Protein AF-A0A1R3KYD2-F1 (afdb_monomer_lite)

Structure (mmCIF, N/CA/C/O backbone):
data_AF-A0A1R3KYD2-F1
#
_entry.id   AF-A0A1R3KYD2-F1
#
loop_
_atom_site.group_PDB
_atom_site.id
_atom_site.type_symbol
_atom_site.label_atom_id
_atom_site.label_alt_id
_atom_site.label_comp_id
_atom_site.label_asym_id
_atom_site.label_entity_id
_atom_site.label_seq_id
_atom_site.pdbx_PDB_ins_code
_atom_site.Cartn_x
_atom_site.Cartn_y
_atom_site.Cartn_z
_atom_site.occupancy
_atom_site.B_iso_or_equiv
_atom_site.auth_seq_id
_atom_site.auth_comp_id
_atom_site.auth_asym_id
_atom_site.auth_atom_id
_atom_site.pdbx_PDB_model_num
ATOM 1 N N . MET A 1 1 ? -36.027 2.421 10.219 1.00 41.22 1 MET A N 1
ATOM 2 C CA . MET A 1 1 ? -36.170 3.780 10.776 1.00 41.22 1 MET A CA 1
ATOM 3 C C . MET A 1 1 ? -34.797 4.153 11.282 1.00 41.22 1 MET A C 1
ATOM 5 O O . MET A 1 1 ? -34.351 3.508 12.215 1.00 41.22 1 MET A O 1
ATOM 9 N N . SER A 1 2 ? -34.098 5.056 10.602 1.00 46.66 2 SER A N 1
ATOM 10 C CA . SER A 1 2 ? -32.767 5.500 11.022 1.00 46.66 2 SER A CA 1
ATOM 11 C C . SER A 1 2 ? -32.923 6.373 12.265 1.00 46.66 2 SER A C 1
ATOM 13 O O . SER A 1 2 ? -33.692 7.336 12.230 1.00 46.66 2 SER A O 1
ATOM 15 N N . GLU A 1 3 ? -32.273 6.007 13.369 1.00 52.47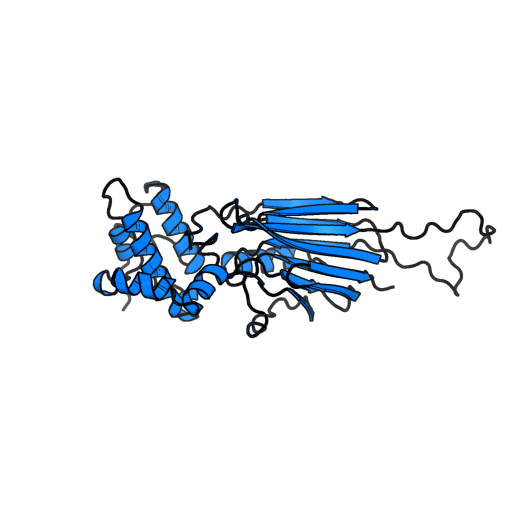 3 GLU A N 1
ATOM 16 C CA . GLU A 1 3 ? -32.184 6.882 14.539 1.00 52.47 3 GLU A CA 1
ATOM 17 C C . GLU A 1 3 ? -31.518 8.210 14.144 1.00 52.47 3 GLU A C 1
ATOM 19 O O . GLU A 1 3 ? -30.623 8.222 13.292 1.00 52.47 3 GLU A O 1
ATOM 24 N N . PRO A 1 4 ? -31.963 9.348 14.704 1.00 51.91 4 PRO A N 1
ATOM 25 C CA . PRO A 1 4 ? -31.329 10.630 14.435 1.00 51.91 4 PRO A CA 1
ATOM 26 C C . PRO A 1 4 ? -29.868 10.599 14.903 1.00 51.91 4 PRO A C 1
ATOM 28 O O . PRO A 1 4 ? -29.583 10.179 16.022 1.00 51.91 4 PRO A O 1
ATOM 31 N N . LEU A 1 5 ? -28.956 11.065 14.042 1.00 56.09 5 LEU A N 1
ATOM 32 C CA . LEU A 1 5 ? -27.535 11.235 14.363 1.00 56.09 5 LEU A CA 1
ATOM 33 C C . LEU A 1 5 ? -27.369 12.025 15.676 1.00 56.09 5 LEU A C 1
ATOM 35 O O . LEU A 1 5 ? -28.093 13.009 15.878 1.00 56.09 5 LEU A O 1
ATOM 39 N N . PRO A 1 6 ? -26.425 11.645 16.557 1.00 55.94 6 PRO A N 1
ATOM 40 C CA . PRO A 1 6 ? -26.218 12.329 17.824 1.00 55.94 6 PRO A CA 1
ATOM 41 C C . PRO A 1 6 ? -25.790 13.777 17.566 1.00 55.94 6 PRO A C 1
ATOM 43 O O . PRO A 1 6 ? -24.675 14.065 17.137 1.00 55.94 6 PRO A O 1
ATOM 46 N N . ALA A 1 7 ? -26.699 14.712 17.841 1.00 57.25 7 ALA A N 1
ATOM 47 C CA . ALA A 1 7 ? -26.571 16.132 17.516 1.00 57.25 7 ALA A CA 1
ATOM 48 C C . ALA A 1 7 ? -25.489 16.902 18.313 1.00 57.25 7 ALA A C 1
ATOM 50 O O . ALA A 1 7 ? -25.474 18.127 18.257 1.00 57.25 7 ALA A O 1
ATOM 51 N N . ASN A 1 8 ? -24.595 16.232 19.053 1.00 80.38 8 ASN A N 1
ATOM 52 C CA . ASN A 1 8 ? -23.721 16.869 20.052 1.00 80.38 8 ASN A CA 1
ATOM 53 C C . ASN A 1 8 ? -22.238 16.452 20.014 1.00 80.38 8 ASN A C 1
ATOM 55 O O . ASN A 1 8 ? -21.503 16.777 20.947 1.00 80.38 8 ASN A O 1
ATOM 59 N N . LEU A 1 9 ? -21.759 15.766 18.972 1.00 91.06 9 LEU A N 1
ATOM 60 C CA . LEU A 1 9 ? -20.325 15.467 18.885 1.00 91.06 9 LEU A CA 1
ATOM 61 C C . LEU A 1 9 ? -19.511 16.742 18.578 1.00 91.06 9 LEU A C 1
ATOM 63 O O . LEU A 1 9 ? -19.893 17.515 17.693 1.00 91.06 9 LEU A O 1
ATOM 67 N N . PRO A 1 10 ? -18.397 16.989 19.293 1.00 92.31 10 PRO A N 1
ATOM 68 C CA . PRO A 1 10 ? -17.578 18.179 19.090 1.00 92.31 10 PRO A CA 1
ATOM 69 C C . PRO A 1 10 ? -16.918 18.175 17.700 1.00 92.31 10 PRO A C 1
ATOM 71 O O . PRO A 1 10 ? -16.544 17.118 17.194 1.00 92.31 10 PRO A O 1
ATOM 74 N N . PRO A 1 11 ? -16.701 19.344 17.075 1.00 92.75 11 PRO A N 1
ATOM 75 C CA . PRO A 1 11 ? -15.958 19.426 15.824 1.00 92.75 11 PRO A CA 1
ATOM 76 C C . PRO A 1 11 ? -14.544 18.840 15.945 1.00 92.75 11 PRO A C 1
ATOM 78 O O . PRO A 1 11 ? -13.843 19.034 16.934 1.00 92.75 11 PRO A O 1
ATOM 81 N N . ARG A 1 12 ? -14.066 18.168 14.894 1.00 92.19 12 ARG A N 1
ATOM 82 C CA . ARG A 1 12 ? -12.753 17.501 14.903 1.00 92.19 12 ARG A CA 1
ATOM 83 C C . ARG A 1 12 ? -11.592 18.423 15.290 1.00 92.19 12 ARG A C 1
ATOM 85 O O . ARG A 1 12 ? -10.684 18.005 16.001 1.00 92.19 12 ARG A O 1
ATOM 92 N N . ASN A 1 13 ? -11.613 19.668 14.824 1.00 93.00 13 ASN A N 1
ATOM 93 C CA . ASN A 1 13 ? -10.560 20.653 15.077 1.00 93.00 13 ASN A CA 1
ATOM 94 C C . ASN A 1 13 ? -10.489 21.125 16.541 1.00 93.00 13 ASN A C 1
ATOM 96 O O . ASN A 1 13 ? -9.484 21.722 16.916 1.00 93.00 13 ASN A O 1
ATOM 100 N N . THR A 1 14 ? -11.510 20.857 17.362 1.00 92.44 14 THR A N 1
ATOM 101 C CA . THR A 1 14 ? -11.492 21.167 18.800 1.00 92.44 14 THR A CA 1
ATOM 102 C C . THR A 1 14 ? -10.971 20.009 19.650 1.00 92.44 14 THR A C 1
ATOM 104 O O . THR A 1 14 ? -10.757 20.183 20.845 1.00 92.44 14 THR A O 1
ATOM 107 N N . LEU A 1 15 ? -10.776 18.825 19.060 1.00 91.06 15 LEU A N 1
ATOM 108 C CA . LEU A 1 15 ? -10.285 17.635 19.754 1.00 91.06 15 LEU A CA 1
ATOM 109 C C . LEU A 1 15 ? -8.761 17.650 19.911 1.00 91.06 15 LEU A C 1
ATOM 111 O O . LEU A 1 15 ? -8.043 18.238 19.101 1.00 91.06 15 LEU A O 1
ATOM 115 N N . ALA A 1 16 ? -8.247 16.917 20.900 1.00 90.00 16 ALA A N 1
ATOM 116 C CA . ALA A 1 16 ? -6.815 16.676 21.046 1.00 90.00 16 ALA A CA 1
ATOM 117 C C . ALA A 1 16 ? -6.219 16.000 19.794 1.00 90.00 16 ALA A C 1
ATOM 119 O O . ALA A 1 16 ? -6.847 15.144 19.166 1.00 90.00 16 ALA A O 1
ATOM 120 N N . GLN A 1 17 ? -4.969 16.334 19.451 1.00 89.69 17 GLN A N 1
ATOM 121 C CA . GLN A 1 17 ? -4.310 15.818 18.241 1.00 89.69 17 GLN A CA 1
ATOM 122 C C . GLN A 1 17 ? -4.246 14.279 18.207 1.00 89.69 17 GLN A C 1
ATOM 124 O O . GLN A 1 17 ? -4.382 13.677 17.144 1.00 89.69 17 GLN A O 1
ATOM 129 N N . SER A 1 18 ? -4.069 13.622 19.357 1.00 88.56 18 SER A N 1
ATOM 130 C CA . SER A 1 18 ? -4.112 12.158 19.463 1.00 88.56 18 SER A CA 1
ATOM 131 C C . SER A 1 18 ? -5.463 11.592 19.025 1.00 88.56 18 SER A C 1
ATOM 133 O O . SER A 1 18 ? -5.505 10.654 18.233 1.00 88.56 18 SER A O 1
ATOM 135 N N . THR A 1 19 ? -6.561 12.190 19.481 1.00 90.88 19 THR A N 1
ATOM 136 C CA . THR A 1 19 ? -7.935 11.787 19.146 1.00 90.88 19 THR A CA 1
ATOM 137 C C . THR A 1 19 ? -8.223 12.008 17.670 1.00 90.88 19 THR A C 1
ATOM 139 O O . THR A 1 19 ? -8.755 11.123 17.003 1.00 90.88 19 THR A O 1
ATOM 142 N N . GLN A 1 20 ? -7.773 13.140 17.121 1.00 93.25 20 GLN A N 1
ATOM 143 C CA . GLN A 1 20 ? -7.887 13.417 15.690 1.00 93.25 20 GLN A CA 1
ATOM 144 C C . GLN A 1 20 ? -7.192 12.354 14.827 1.00 93.25 20 GLN A C 1
ATOM 146 O O . GLN A 1 20 ? -7.682 12.066 13.736 1.00 93.25 20 GLN A O 1
ATOM 151 N N . ARG A 1 21 ? -6.083 11.759 15.295 1.00 92.94 21 ARG A N 1
ATOM 152 C CA . ARG A 1 21 ? -5.379 10.677 14.583 1.00 92.94 21 ARG A CA 1
ATOM 153 C C . ARG A 1 21 ? -6.147 9.357 14.612 1.00 92.94 21 ARG A C 1
ATOM 155 O O . ARG A 1 21 ? -6.225 8.694 13.584 1.00 92.94 21 ARG A O 1
ATOM 162 N N . TYR A 1 22 ? -6.745 8.997 15.750 1.00 94.12 22 TYR A N 1
ATOM 163 C CA . TYR A 1 22 ? -7.618 7.820 15.843 1.00 94.12 22 TYR A CA 1
ATOM 164 C C . TYR A 1 22 ? -8.842 7.950 14.938 1.00 94.12 22 TYR A C 1
ATOM 166 O O . TYR A 1 22 ? -9.147 7.020 14.194 1.00 94.12 22 TYR A O 1
ATOM 174 N N . ILE A 1 23 ? -9.486 9.121 14.949 1.00 95.06 23 ILE A N 1
ATOM 175 C CA . ILE A 1 23 ? -10.585 9.441 14.033 1.00 95.06 23 ILE A CA 1
ATOM 176 C C . ILE A 1 23 ? -10.116 9.293 12.584 1.00 95.06 23 ILE A C 1
ATOM 178 O O . ILE A 1 23 ? -10.732 8.550 11.834 1.00 95.06 23 ILE A O 1
ATOM 182 N N . SER A 1 24 ? -8.977 9.891 12.214 1.00 95.00 24 SER A N 1
ATOM 183 C CA . SER A 1 24 ? -8.415 9.781 10.858 1.00 95.00 24 SER A CA 1
ATOM 184 C C . SER A 1 24 ? -8.211 8.336 10.407 1.00 95.00 24 SER A C 1
ATOM 186 O O . SER A 1 24 ? -8.522 7.983 9.268 1.00 95.00 24 SER A O 1
ATOM 188 N N . LEU A 1 25 ? -7.663 7.504 11.297 1.00 94.81 25 LEU A N 1
ATOM 189 C CA . LEU A 1 25 ? -7.441 6.090 11.030 1.00 94.81 25 LEU A CA 1
ATOM 190 C C . LEU A 1 25 ? -8.778 5.377 10.788 1.00 94.81 25 LEU A C 1
ATOM 192 O O . LEU A 1 25 ? -8.911 4.655 9.803 1.00 94.81 25 LEU A O 1
ATOM 196 N N . LEU A 1 26 ? -9.774 5.607 11.646 1.00 95.75 26 LEU A N 1
ATOM 197 C CA . LEU A 1 26 ? -11.100 4.997 11.539 1.00 95.75 26 LEU A CA 1
ATOM 198 C C . LEU A 1 26 ? -11.851 5.456 10.285 1.00 95.75 26 LEU A C 1
ATOM 200 O O . LEU A 1 26 ? -12.310 4.600 9.534 1.00 95.75 26 LEU A O 1
ATOM 204 N N . GLU A 1 27 ? -11.901 6.761 10.006 1.00 95.69 27 GLU A N 1
ATOM 205 C CA . GLU A 1 27 ? -12.493 7.327 8.783 1.00 95.69 27 GLU A CA 1
ATOM 206 C C . GLU A 1 27 ? -11.918 6.655 7.535 1.00 95.69 27 GLU A C 1
ATOM 208 O O . GLU A 1 27 ? -12.648 6.196 6.658 1.00 95.69 27 GLU A O 1
ATOM 213 N N . THR A 1 28 ? -10.592 6.511 7.493 1.00 94.19 28 THR A N 1
ATOM 214 C CA . THR A 1 28 ? -9.895 5.900 6.361 1.00 94.19 28 THR A CA 1
ATOM 215 C C . THR A 1 28 ? -10.222 4.414 6.221 1.00 94.19 28 THR A C 1
ATOM 217 O O . THR A 1 28 ? -10.531 3.944 5.126 1.00 94.19 28 THR A O 1
ATOM 220 N N . GLN A 1 29 ? -10.159 3.658 7.320 1.00 94.69 29 GLN A N 1
ATOM 221 C CA . GLN A 1 29 ? -10.341 2.203 7.307 1.00 94.69 29 GLN A CA 1
ATOM 222 C C . GLN A 1 29 ? -11.789 1.777 7.070 1.00 94.69 29 GLN A C 1
ATOM 224 O O . GLN A 1 29 ? -12.025 0.733 6.457 1.00 94.69 29 GLN A O 1
ATOM 229 N N . LEU A 1 30 ? -12.739 2.583 7.544 1.00 95.50 30 LEU A N 1
ATOM 230 C CA . LEU A 1 30 ? -14.173 2.354 7.406 1.00 95.50 30 LEU A CA 1
ATOM 231 C C . LEU A 1 30 ? -14.761 3.050 6.172 1.00 95.50 30 LEU A C 1
ATOM 233 O O . LEU A 1 30 ? -15.856 2.679 5.751 1.00 95.50 30 LEU A O 1
ATOM 237 N N . SER A 1 31 ? -14.033 3.994 5.567 1.00 94.81 31 SER A N 1
ATOM 238 C CA . SER A 1 31 ? -14.542 4.882 4.513 1.00 94.81 31 SER A CA 1
ATOM 239 C C . SER A 1 31 ? -15.814 5.611 4.960 1.00 94.81 31 SER A C 1
ATOM 241 O O . SER A 1 31 ? -16.835 5.527 4.283 1.00 94.81 31 SER A O 1
ATOM 243 N N . ILE A 1 32 ? -15.733 6.266 6.121 1.00 96.00 32 ILE A N 1
ATOM 244 C CA . ILE A 1 32 ? -16.800 7.085 6.718 1.00 96.00 32 ILE A CA 1
ATOM 245 C C . ILE A 1 32 ? -16.241 8.442 7.168 1.00 96.00 32 ILE A C 1
ATOM 247 O O . ILE A 1 32 ? -15.026 8.582 7.308 1.00 96.00 32 ILE A O 1
ATOM 251 N N . ALA A 1 33 ? -17.108 9.414 7.442 1.00 95.94 33 ALA A N 1
ATOM 252 C CA . ALA A 1 33 ? -16.756 10.760 7.884 1.00 95.94 33 ALA A CA 1
ATOM 253 C C . ALA A 1 33 ? -17.211 11.060 9.322 1.00 95.94 33 ALA A C 1
ATOM 255 O O . ALA A 1 33 ? -18.383 10.914 9.678 1.00 95.94 33 ALA A O 1
ATOM 256 N N . TYR A 1 34 ? -16.289 11.559 10.147 1.00 95.31 34 TYR A N 1
ATOM 257 C CA . TYR A 1 34 ? -16.603 12.117 11.459 1.00 95.31 34 TYR A CA 1
ATOM 258 C C . TYR A 1 34 ? -17.163 13.542 11.330 1.00 95.31 34 TYR A C 1
ATOM 260 O O . TYR A 1 34 ? -16.601 14.347 10.581 1.00 95.31 34 TYR A O 1
ATOM 268 N N . PRO A 1 35 ? -18.182 13.937 12.117 1.00 94.75 35 PRO A N 1
ATOM 269 C CA . PRO A 1 35 ? -18.985 13.130 13.047 1.00 94.75 35 PRO A CA 1
ATOM 270 C C . PRO A 1 35 ? -20.287 12.590 12.420 1.00 94.75 35 PRO A C 1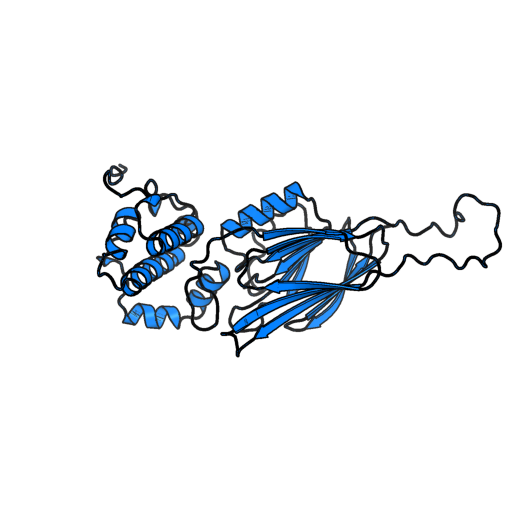
ATOM 272 O O . PRO A 1 35 ? -21.175 12.143 13.137 1.00 94.75 35 PRO A O 1
ATOM 275 N N . THR A 1 36 ? -20.459 12.712 11.102 1.00 93.12 36 THR A N 1
ATOM 276 C CA . THR A 1 36 ? -21.765 12.580 10.434 1.00 93.12 36 THR A CA 1
ATOM 277 C C . THR A 1 36 ? -22.157 11.157 10.060 1.00 93.12 36 THR A C 1
ATOM 279 O O . THR A 1 36 ? -23.332 10.905 9.823 1.00 93.12 36 THR A O 1
ATOM 282 N N . GLU A 1 37 ? -21.201 10.241 9.958 1.00 95.00 37 GLU A N 1
ATOM 283 C CA . GLU A 1 37 ? -21.428 8.853 9.553 1.00 95.00 37 GLU A CA 1
ATOM 284 C C . GLU A 1 37 ? -20.957 7.899 10.651 1.00 95.00 37 GLU A C 1
ATOM 286 O O . GLU A 1 37 ? -19.985 8.182 11.340 1.00 95.00 37 GLU A O 1
ATOM 291 N N . ASN A 1 38 ? -21.621 6.754 10.798 1.00 94.56 38 ASN A N 1
ATOM 292 C CA . ASN A 1 38 ? -21.304 5.732 11.805 1.00 94.56 38 ASN A CA 1
ATOM 293 C C . ASN A 1 38 ? -21.001 4.372 11.139 1.00 94.56 38 ASN A C 1
ATOM 295 O O . ASN A 1 38 ? -20.886 4.283 9.913 1.00 94.56 38 ASN A O 1
ATOM 299 N N . LEU A 1 39 ? -20.881 3.293 11.921 1.00 94.31 39 LEU A N 1
ATOM 300 C CA . LEU A 1 39 ? -20.534 1.967 11.386 1.00 94.31 39 LEU A CA 1
ATOM 301 C C . LEU A 1 39 ? -21.527 1.426 10.354 1.00 94.31 39 LEU A C 1
ATOM 303 O O . LEU A 1 39 ? -21.104 0.728 9.434 1.00 94.31 39 LEU A O 1
ATOM 307 N N . GLU A 1 40 ? -22.814 1.762 10.458 1.00 94.19 40 GLU A N 1
ATOM 308 C CA . GLU A 1 40 ? -23.841 1.297 9.514 1.00 94.19 40 GLU A CA 1
ATOM 309 C C . GLU A 1 40 ? -23.626 1.855 8.100 1.00 94.19 40 GLU A C 1
ATOM 311 O O . GLU A 1 40 ? -24.008 1.234 7.107 1.00 94.19 40 GLU A O 1
ATOM 316 N N . HIS A 1 41 ? -22.956 3.005 7.999 1.00 95.81 41 HIS A N 1
ATOM 317 C CA . HIS A 1 41 ? -22.629 3.660 6.734 1.00 95.81 41 HIS A CA 1
ATOM 318 C C . HIS A 1 41 ? -21.355 3.082 6.090 1.00 95.81 41 HIS A C 1
ATOM 320 O O . HIS A 1 41 ? -21.053 3.364 4.929 1.00 95.81 41 HIS A O 1
ATOM 326 N N . SER A 1 42 ? -20.595 2.244 6.808 1.00 95.94 42 SER A N 1
ATOM 327 C CA . SER A 1 42 ? -19.305 1.744 6.335 1.00 95.94 42 SER A CA 1
ATOM 328 C C . SER A 1 42 ? -19.451 0.660 5.265 1.00 95.94 42 SER A C 1
ATOM 330 O O . SER A 1 42 ? -19.700 -0.518 5.535 1.00 95.94 42 SER A O 1
ATOM 332 N N . SER A 1 43 ? -19.166 1.031 4.016 1.00 93.31 43 SER A N 1
ATOM 333 C CA . SER A 1 43 ? -19.053 0.065 2.914 1.00 93.31 43 SER A CA 1
ATOM 334 C C . SER A 1 43 ? -17.914 -0.945 3.115 1.00 93.31 43 SER A C 1
ATOM 336 O O . SER A 1 43 ? -18.012 -2.082 2.652 1.00 93.31 43 SER A O 1
ATOM 338 N N . GLN A 1 44 ? -16.847 -0.558 3.824 1.00 93.00 44 GLN A N 1
ATOM 339 C CA . GLN A 1 44 ? -15.714 -1.436 4.131 1.00 93.00 44 GLN A CA 1
ATOM 340 C C . GLN A 1 44 ? -16.100 -2.520 5.136 1.00 93.00 44 GLN A C 1
ATOM 342 O O . GLN A 1 44 ? -15.727 -3.676 4.948 1.00 93.00 44 GLN A O 1
ATOM 347 N N . LEU A 1 45 ? -16.869 -2.164 6.168 1.00 93.38 45 LEU A N 1
ATOM 348 C CA . LEU A 1 45 ? -17.355 -3.106 7.172 1.00 93.38 45 LEU A CA 1
ATOM 349 C C . LEU A 1 45 ? -18.315 -4.135 6.565 1.00 93.38 45 LEU A C 1
ATOM 351 O O . LEU A 1 45 ? -18.200 -5.324 6.844 1.00 93.38 45 LEU A O 1
ATOM 355 N N . ASN A 1 46 ? -19.201 -3.692 5.668 1.00 90.94 46 ASN A N 1
ATOM 356 C CA . ASN A 1 46 ? -20.123 -4.576 4.949 1.00 90.94 46 ASN A CA 1
ATOM 357 C C . ASN A 1 46 ? -19.398 -5.624 4.086 1.00 90.94 46 ASN A C 1
ATOM 359 O O . ASN A 1 46 ? -19.917 -6.718 3.872 1.00 90.94 46 ASN A O 1
ATOM 363 N N . ARG A 1 47 ? -18.199 -5.301 3.584 1.00 89.19 47 ARG A N 1
ATOM 364 C CA . ARG A 1 47 ? -17.362 -6.220 2.793 1.00 89.19 47 ARG A CA 1
ATOM 365 C C . ARG A 1 47 ? -16.505 -7.140 3.658 1.00 89.19 47 ARG A C 1
ATOM 367 O O . ARG A 1 47 ? -16.187 -8.245 3.232 1.00 89.19 47 ARG A O 1
ATOM 374 N N . ASP A 1 48 ? -16.103 -6.676 4.836 1.00 89.69 48 ASP A N 1
ATOM 375 C CA . ASP A 1 48 ? -15.157 -7.359 5.714 1.00 89.69 48 ASP A CA 1
ATOM 376 C C . ASP A 1 48 ? -15.610 -7.248 7.180 1.00 89.69 48 ASP A C 1
ATOM 378 O O . ASP A 1 48 ? -15.199 -6.326 7.891 1.00 89.69 48 ASP A O 1
ATOM 382 N N . PRO A 1 49 ? -16.440 -8.193 7.663 1.00 89.62 49 PRO A N 1
ATOM 383 C CA . PRO A 1 49 ? -16.966 -8.163 9.028 1.00 89.62 49 PRO A CA 1
ATOM 384 C C . PRO A 1 49 ? -15.885 -8.216 10.117 1.00 89.62 49 PRO A C 1
ATOM 386 O O . PRO A 1 49 ? -16.118 -7.758 11.237 1.00 89.62 49 PRO A O 1
ATOM 389 N N . VAL A 1 50 ? -14.682 -8.721 9.803 1.00 90.00 50 VAL A N 1
ATOM 390 C CA . VAL A 1 50 ? -13.536 -8.731 10.733 1.00 90.00 50 VAL A CA 1
ATOM 391 C C . VAL A 1 50 ? -13.122 -7.306 11.104 1.00 90.00 50 VAL A C 1
ATOM 393 O O . VAL A 1 50 ? -12.597 -7.076 12.194 1.00 90.00 50 VAL A O 1
ATOM 396 N N . LEU A 1 51 ? -13.427 -6.319 10.256 1.00 91.69 51 LEU A N 1
ATOM 397 C CA . LEU A 1 51 ? -13.168 -4.915 10.540 1.00 91.69 51 LEU A CA 1
ATOM 398 C C . LEU A 1 51 ? -13.887 -4.433 11.811 1.00 91.69 51 LEU A C 1
ATOM 400 O O . LEU A 1 51 ? -13.365 -3.545 12.479 1.00 91.69 51 LEU A O 1
ATOM 404 N N . LYS A 1 52 ? -15.000 -5.059 12.226 1.00 92.50 52 LYS A N 1
ATOM 405 C CA . LYS A 1 52 ? -15.651 -4.741 13.509 1.00 92.50 52 LYS A CA 1
ATOM 406 C C . LYS A 1 52 ? -14.711 -4.987 14.696 1.00 92.50 52 LYS A C 1
ATOM 408 O O . LYS A 1 52 ? -14.587 -4.142 15.576 1.00 92.50 52 LYS A O 1
ATOM 413 N N . LEU A 1 53 ? -13.987 -6.107 14.685 1.00 91.69 53 LEU A N 1
ATOM 414 C CA . LEU A 1 53 ? -13.000 -6.459 15.715 1.00 91.69 53 LEU A CA 1
ATOM 415 C C . LEU A 1 53 ? -11.772 -5.541 15.689 1.00 91.69 53 LEU A C 1
ATOM 417 O O . LEU A 1 53 ? -11.143 -5.265 16.708 1.00 91.69 53 LEU A O 1
ATOM 421 N N . VAL A 1 54 ? -11.411 -5.057 14.505 1.00 92.00 54 VAL A N 1
ATOM 422 C CA . VAL A 1 54 ? -10.328 -4.086 14.345 1.00 92.00 54 VAL A CA 1
ATOM 423 C C . VAL A 1 54 ? -10.727 -2.729 14.928 1.00 92.00 54 VAL A C 1
ATOM 425 O O . VAL A 1 54 ? -9.939 -2.118 15.645 1.00 92.00 54 VAL A O 1
ATOM 428 N N . VAL A 1 55 ? -11.953 -2.272 14.665 1.00 93.38 55 VAL A N 1
ATOM 429 C CA . VAL A 1 55 ? -12.500 -1.045 15.261 1.00 93.38 55 VAL A CA 1
ATOM 430 C C . VAL A 1 55 ? -12.529 -1.156 16.780 1.00 93.38 55 VAL A C 1
ATOM 432 O O . VAL A 1 55 ? -12.039 -0.254 17.457 1.00 93.38 55 VAL A O 1
ATOM 435 N N . SER A 1 56 ? -13.016 -2.279 17.316 1.00 92.75 56 SER A N 1
ATOM 436 C CA . SER A 1 56 ? -13.058 -2.506 18.763 1.00 92.75 56 SER A CA 1
ATOM 437 C C . SER A 1 56 ? -11.659 -2.390 19.384 1.00 92.75 56 SER A C 1
ATOM 439 O O . SER A 1 56 ? -11.472 -1.696 20.385 1.00 92.75 56 SER A O 1
ATOM 441 N N . LEU A 1 57 ? -10.647 -2.991 18.744 1.00 91.25 57 LEU A N 1
ATOM 442 C CA . LEU A 1 57 ? -9.252 -2.891 19.170 1.00 91.25 57 LEU A CA 1
ATOM 443 C C . LEU A 1 57 ? -8.763 -1.437 19.191 1.00 91.25 57 LEU A C 1
ATOM 445 O O . LEU A 1 57 ? -8.111 -1.030 20.153 1.00 91.25 57 LEU A O 1
ATOM 449 N N . ILE A 1 58 ? -9.071 -0.651 18.156 1.00 91.75 58 ILE A N 1
ATOM 450 C CA . ILE A 1 58 ? -8.672 0.759 18.074 1.00 91.75 58 ILE A CA 1
ATOM 451 C C . ILE A 1 58 ? -9.296 1.567 19.222 1.00 91.75 58 ILE A C 1
ATOM 453 O O . ILE A 1 58 ? -8.572 2.316 19.880 1.00 91.75 58 ILE A O 1
ATOM 457 N N . ILE A 1 59 ? -10.590 1.373 19.510 1.00 91.31 59 ILE A N 1
ATOM 458 C CA . ILE A 1 59 ? -11.301 2.033 20.624 1.00 91.31 59 ILE A CA 1
ATOM 459 C C . ILE A 1 59 ? -10.645 1.691 21.972 1.00 91.31 59 ILE A C 1
ATOM 461 O O . ILE A 1 59 ? -10.437 2.554 22.823 1.00 91.31 59 ILE A O 1
ATOM 465 N N . VAL A 1 60 ? -10.257 0.432 22.180 1.00 89.25 60 VAL A N 1
ATOM 466 C CA . VAL A 1 60 ? -9.638 0.013 23.448 1.00 89.25 60 VAL A CA 1
ATOM 467 C C . VAL A 1 60 ? -8.201 0.514 23.594 1.00 89.25 60 VAL A C 1
ATOM 469 O O . VAL A 1 60 ? -7.777 0.870 24.698 1.00 89.25 60 VAL A O 1
ATOM 472 N N . ILE A 1 61 ? -7.441 0.581 22.499 1.00 88.25 61 ILE A N 1
ATOM 473 C CA . ILE A 1 61 ? -6.090 1.157 22.511 1.00 88.25 61 ILE A CA 1
ATOM 474 C C . ILE A 1 61 ? -6.142 2.676 22.735 1.00 88.25 61 ILE A C 1
ATOM 476 O O . ILE A 1 61 ? -5.294 3.203 23.467 1.00 88.25 61 ILE A O 1
ATOM 480 N N . SER A 1 62 ? -7.122 3.382 22.158 1.00 88.50 62 SER A N 1
ATOM 481 C CA . SER A 1 62 ? -7.240 4.836 22.317 1.00 88.50 62 SER A CA 1
ATOM 482 C C . SER A 1 62 ? -7.478 5.230 23.774 1.00 88.50 62 SER A C 1
ATOM 484 O O . SER A 1 62 ? -6.799 6.135 24.259 1.00 88.50 62 SER A O 1
ATOM 486 N N . ASN A 1 63 ? -8.327 4.490 24.496 1.00 84.38 63 ASN A N 1
ATOM 487 C CA . ASN A 1 63 ? -8.592 4.713 25.920 1.00 84.38 63 ASN A CA 1
ATOM 488 C C . ASN A 1 63 ? -7.302 4.643 26.760 1.00 84.38 63 ASN A C 1
ATOM 490 O O . ASN A 1 63 ? -7.012 5.493 27.597 1.00 84.38 63 ASN A O 1
ATOM 494 N N . ARG A 1 64 ? -6.441 3.662 26.470 1.00 81.69 64 ARG A N 1
ATOM 495 C CA . ARG A 1 64 ? -5.181 3.450 27.210 1.00 81.69 64 ARG A CA 1
ATOM 496 C C . ARG A 1 64 ? -4.085 4.448 26.883 1.00 81.69 64 ARG A C 1
ATOM 498 O O . ARG A 1 64 ? -3.133 4.582 27.646 1.00 81.69 64 ARG A O 1
ATOM 505 N N . SER A 1 65 ? -4.186 5.096 25.732 1.00 78.62 65 SER A N 1
ATOM 506 C CA . SER A 1 65 ? -3.180 6.043 25.260 1.00 78.62 65 SER A CA 1
ATOM 507 C C . SER A 1 65 ? -3.383 7.450 25.838 1.00 78.62 65 SER A C 1
ATOM 509 O O . SER A 1 65 ? -2.594 8.341 25.532 1.00 78.62 65 SER A O 1
ATOM 511 N N . CYS A 1 66 ? -4.424 7.661 26.653 1.00 70.62 66 CYS A N 1
ATOM 512 C CA . CYS A 1 66 ? -4.774 8.945 27.247 1.00 70.62 66 CYS A CA 1
ATOM 513 C C . CYS A 1 66 ? -4.206 9.093 28.672 1.00 70.62 66 CYS A C 1
ATOM 515 O O . CYS A 1 66 ? -4.697 8.446 29.596 1.00 70.62 66 CYS A O 1
ATOM 517 N N . PRO A 1 67 ? -3.203 9.959 28.899 1.00 64.25 67 PRO A N 1
ATOM 518 C CA . PRO A 1 67 ? -2.721 10.252 30.247 1.00 64.25 67 PRO A CA 1
ATOM 519 C C . PRO A 1 67 ? -3.636 11.212 31.033 1.00 64.25 67 PRO A C 1
ATOM 521 O O . PRO A 1 67 ? -3.490 11.303 32.248 1.00 64.25 67 PRO A O 1
ATOM 524 N N . SER A 1 68 ? -4.550 11.938 30.372 1.00 65.25 68 SER A N 1
ATOM 525 C CA . SER A 1 68 ? -5.384 12.989 30.984 1.00 65.25 68 SER A CA 1
ATOM 526 C C . SER A 1 68 ? -6.725 12.504 31.545 1.00 65.25 68 SER A C 1
ATOM 528 O O . SER A 1 68 ? -7.426 13.292 32.172 1.00 65.25 68 SER A O 1
ATOM 530 N N . GLY A 1 69 ? -7.089 11.231 31.353 1.00 58.97 69 GLY A N 1
ATOM 531 C CA . GLY A 1 69 ? -8.369 10.687 31.823 1.00 58.97 69 GLY A CA 1
ATOM 532 C C . GLY A 1 69 ? -9.597 11.162 31.034 1.00 58.97 69 GLY A C 1
ATOM 533 O O . GLY A 1 69 ? -10.716 10.895 31.458 1.00 58.97 69 GLY A O 1
ATOM 534 N N . GLU A 1 70 ? -9.410 11.847 29.899 1.00 66.19 70 GLU A N 1
ATOM 535 C CA . GLU A 1 70 ? -10.491 12.101 28.942 1.00 66.19 70 GLU A CA 1
ATOM 536 C C . GLU A 1 70 ? -10.887 10.787 28.258 1.00 66.19 70 GLU A C 1
ATOM 538 O O . GLU A 1 70 ? -10.028 10.077 27.722 1.00 66.19 70 GLU A O 1
ATOM 543 N N . ASP A 1 71 ? -12.181 10.464 28.280 1.00 74.88 71 ASP A N 1
ATOM 544 C CA . ASP A 1 71 ? -12.709 9.195 27.780 1.00 74.88 71 ASP A CA 1
ATOM 545 C C . ASP A 1 71 ? -12.833 9.215 26.244 1.00 74.88 71 ASP A C 1
ATOM 547 O O . ASP A 1 71 ? -13.907 9.364 25.660 1.00 74.88 71 ASP A O 1
ATOM 551 N N . TYR A 1 72 ? -11.692 9.094 25.556 1.00 83.94 72 TYR A N 1
ATOM 552 C CA . TYR A 1 72 ? -11.655 8.974 24.094 1.00 83.94 72 TYR A CA 1
ATOM 553 C C . TYR A 1 72 ? -12.449 7.767 23.595 1.00 83.94 72 TYR A C 1
ATOM 555 O O . TYR A 1 72 ? -12.960 7.802 22.477 1.00 83.94 72 TYR A O 1
ATOM 563 N N . SER A 1 73 ? -12.534 6.697 24.392 1.00 83.81 73 SER A N 1
ATOM 564 C CA . SER A 1 73 ? -13.354 5.539 24.044 1.00 83.81 73 SER A CA 1
ATOM 565 C C . SER A 1 73 ? -14.826 5.895 23.999 1.00 83.81 73 SER A C 1
ATOM 567 O O . SER A 1 73 ? -15.480 5.488 23.049 1.00 83.81 73 SER A O 1
ATOM 569 N N . GLN A 1 74 ? -15.324 6.680 24.955 1.00 88.50 74 GLN A N 1
ATOM 570 C CA . GLN A 1 74 ? -16.711 7.128 24.953 1.00 88.50 74 GLN A CA 1
ATOM 571 C C . GLN A 1 74 ? -17.022 7.966 23.710 1.00 88.50 74 GLN A C 1
ATOM 573 O O . GLN A 1 74 ? -17.992 7.677 23.023 1.00 88.50 74 GLN A O 1
ATOM 578 N N . LEU A 1 75 ? -16.168 8.932 23.351 1.00 92.12 75 LEU A N 1
ATOM 579 C CA . LEU A 1 75 ? -16.365 9.730 22.131 1.00 92.12 75 LEU A CA 1
ATOM 580 C C . LEU A 1 75 ? -16.415 8.852 20.867 1.00 92.12 75 LEU A C 1
ATOM 582 O O . LEU A 1 75 ? -17.260 9.055 19.997 1.00 92.12 75 LEU A O 1
ATOM 586 N N . LEU A 1 76 ? -15.486 7.899 20.736 1.00 92.75 76 LEU A N 1
ATOM 587 C CA . LEU A 1 76 ? -15.446 7.011 19.572 1.00 92.75 76 LEU A CA 1
ATOM 588 C C . LEU A 1 76 ? -16.625 6.033 19.559 1.00 92.75 76 LEU A C 1
ATOM 590 O O . LEU A 1 76 ? -17.144 5.747 18.486 1.00 92.75 76 LEU A O 1
ATOM 594 N N . ASP A 1 77 ? -17.053 5.541 20.720 1.00 90.81 77 ASP A N 1
ATOM 595 C CA . ASP A 1 77 ? -18.221 4.671 20.857 1.00 90.81 77 ASP A CA 1
ATOM 596 C C . ASP A 1 77 ? -19.517 5.405 20.496 1.00 90.81 77 ASP A C 1
ATOM 598 O O . ASP A 1 77 ? -20.277 4.916 19.660 1.00 90.81 77 ASP A O 1
ATOM 602 N N . GLU A 1 78 ? -19.713 6.612 21.040 1.00 92.06 78 GLU A N 1
ATOM 603 C CA . GLU A 1 78 ? -20.851 7.492 20.750 1.00 92.06 78 GLU A CA 1
ATOM 604 C C . GLU A 1 78 ? -20.913 7.885 19.276 1.00 92.06 78 GLU A C 1
ATOM 606 O O . GLU A 1 78 ? -21.995 7.992 18.715 1.00 92.06 78 GLU A O 1
ATOM 611 N N . TRP A 1 79 ? -19.766 8.093 18.630 1.00 94.31 79 TRP A N 1
ATOM 612 C CA . TRP A 1 79 ? -19.722 8.369 17.198 1.00 94.31 79 TRP A CA 1
ATOM 613 C C . TRP A 1 79 ? -20.051 7.141 16.354 1.00 94.31 79 TRP A C 1
ATOM 615 O O . TRP A 1 79 ? -20.861 7.203 15.429 1.00 94.31 79 TRP A O 1
ATOM 625 N N . LEU A 1 80 ? -19.412 6.016 16.651 1.00 94.31 80 LEU A N 1
ATOM 626 C CA . LEU A 1 80 ? -19.507 4.825 15.820 1.00 94.31 80 LEU A CA 1
ATOM 627 C C . LEU A 1 80 ? -20.779 4.016 16.074 1.00 94.31 80 LEU A C 1
ATOM 629 O O . LEU A 1 80 ? -21.093 3.147 15.260 1.00 94.31 80 LEU A O 1
ATOM 633 N N . HIS A 1 81 ? -21.497 4.300 17.164 1.00 92.44 81 HIS A N 1
ATOM 634 C CA . HIS A 1 81 ? -22.592 3.479 17.681 1.00 92.44 81 HIS A CA 1
ATOM 635 C C . HIS A 1 81 ? -22.126 2.023 17.862 1.00 92.44 81 HIS A C 1
ATOM 637 O O . HIS A 1 81 ? -22.822 1.080 17.492 1.00 92.44 81 HIS A O 1
ATOM 643 N N . PHE A 1 82 ? -20.896 1.838 18.362 1.00 89.50 82 PHE A N 1
ATOM 644 C CA . PHE A 1 82 ? -20.298 0.506 18.484 1.00 89.50 82 PHE A CA 1
ATOM 645 C C . PHE A 1 82 ? -20.974 -0.296 19.604 1.00 89.50 82 PHE A C 1
ATOM 647 O O . PHE A 1 82 ? -21.289 -1.469 19.417 1.00 89.50 82 PHE A O 1
ATOM 654 N N . GLY A 1 83 ? -21.217 0.355 20.744 1.00 86.56 83 GLY A N 1
ATOM 655 C CA . GLY A 1 83 ? -21.783 -0.231 21.949 1.00 86.56 83 GLY A CA 1
ATOM 656 C C . GLY A 1 83 ? -20.686 -0.769 22.863 1.00 86.56 83 GLY A C 1
ATOM 657 O O . GLY A 1 83 ? -20.166 -1.862 22.642 1.00 86.56 83 GLY A O 1
ATOM 658 N N . LEU A 1 84 ? -20.376 -0.052 23.951 1.00 74.38 84 LEU A N 1
ATOM 659 C CA . LEU A 1 84 ? -19.316 -0.431 24.904 1.00 74.38 84 LEU A CA 1
ATOM 660 C C . LEU A 1 84 ? -19.427 -1.868 25.448 1.00 74.38 84 LEU A C 1
ATOM 662 O O . LEU A 1 84 ? -18.411 -2.481 25.770 1.00 74.38 84 LEU A O 1
ATOM 666 N N . TYR A 1 85 ? -20.640 -2.421 25.539 1.00 77.19 85 TYR A N 1
ATOM 667 C CA . TYR A 1 85 ? -20.875 -3.800 25.990 1.00 77.19 85 TYR A CA 1
ATOM 668 C C . TYR A 1 85 ? -20.403 -4.865 24.990 1.00 77.19 85 TYR A C 1
ATOM 670 O O . TYR A 1 85 ? -20.234 -6.021 25.371 1.00 77.19 85 TYR A O 1
ATOM 678 N N . GLU A 1 86 ? -20.183 -4.491 23.730 1.00 79.81 86 GLU A N 1
ATOM 679 C CA . GLU A 1 86 ? -19.672 -5.379 22.686 1.00 79.81 86 GLU A CA 1
ATOM 680 C C . GLU A 1 86 ? -18.139 -5.429 22.645 1.00 79.81 86 GLU A C 1
ATOM 682 O O . GLU A 1 86 ? -17.575 -6.223 21.890 1.00 79.81 86 GLU A O 1
ATOM 687 N N . LEU A 1 87 ? -17.442 -4.596 23.429 1.00 85.75 87 LEU A N 1
ATOM 688 C CA . LEU A 1 87 ? -15.982 -4.569 23.433 1.00 85.75 87 LEU A CA 1
ATOM 689 C C . LEU A 1 87 ? -15.415 -5.848 24.082 1.00 85.75 87 LEU A C 1
ATOM 691 O O . LEU A 1 87 ? -15.734 -6.139 25.238 1.00 85.75 87 LEU A O 1
ATOM 695 N N . PRO A 1 88 ? -14.525 -6.586 23.387 1.00 86.94 88 PRO A N 1
ATOM 696 C CA . PRO A 1 88 ? -13.811 -7.719 23.964 1.00 86.94 88 PRO A CA 1
ATOM 697 C C . PRO A 1 88 ? -13.110 -7.382 25.284 1.00 86.94 88 PRO A C 1
ATOM 699 O O . PRO A 1 88 ? -12.669 -6.251 25.520 1.00 86.94 88 PRO A O 1
ATOM 702 N N . SER A 1 89 ? -12.931 -8.385 26.143 1.00 87.75 89 SER A N 1
ATOM 703 C CA . SER A 1 89 ? -12.129 -8.199 27.347 1.00 87.75 89 SER A CA 1
ATOM 704 C C . SER A 1 89 ? -10.651 -8.003 26.989 1.00 87.75 89 SER A C 1
ATOM 706 O O . SER A 1 89 ? -10.174 -8.365 25.912 1.00 87.75 89 SER A O 1
ATOM 708 N N . LEU A 1 90 ? -9.860 -7.476 27.928 1.00 83.56 90 LEU A N 1
ATOM 709 C CA . LEU A 1 90 ? -8.411 -7.367 27.729 1.00 83.56 90 LEU A CA 1
ATOM 710 C C . LEU A 1 90 ? -7.748 -8.726 27.458 1.00 83.56 90 LEU A C 1
ATOM 712 O O . LEU A 1 90 ? -6.725 -8.788 26.774 1.00 83.56 90 LEU A O 1
ATOM 716 N N . HIS A 1 91 ? -8.281 -9.796 28.048 1.00 87.25 91 HIS A N 1
ATOM 717 C CA . HIS A 1 91 ? -7.776 -11.138 27.805 1.00 87.25 91 HIS A CA 1
ATOM 718 C C . HIS A 1 91 ? -8.038 -11.550 26.355 1.00 87.25 91 HIS A C 1
ATOM 720 O O . HIS A 1 91 ? -7.095 -11.941 25.671 1.00 87.25 91 HIS A O 1
ATOM 726 N N . ASP A 1 92 ? -9.258 -11.327 25.866 1.00 88.88 92 ASP A N 1
ATOM 727 C CA . ASP A 1 92 ? -9.644 -11.640 24.489 1.00 88.88 92 ASP A CA 1
ATOM 728 C C . ASP A 1 92 ? -8.782 -10.874 23.487 1.00 88.88 92 ASP A C 1
ATOM 730 O O . ASP A 1 92 ? -8.266 -11.465 22.546 1.00 88.88 92 ASP A O 1
ATOM 734 N N . TYR A 1 93 ? -8.499 -9.590 23.736 1.00 85.88 93 TYR A N 1
ATOM 735 C CA . TYR A 1 93 ? -7.595 -8.830 22.871 1.00 85.88 93 TYR A CA 1
ATOM 736 C C . TYR A 1 93 ? -6.181 -9.393 22.823 1.00 85.88 93 TYR A C 1
ATOM 738 O O . TYR A 1 93 ? -5.561 -9.374 21.762 1.00 85.88 93 TYR A O 1
ATOM 746 N N . LYS A 1 94 ? -5.649 -9.883 23.951 1.00 85.88 94 LYS A N 1
ATOM 747 C CA . LYS A 1 94 ? -4.324 -10.518 23.971 1.00 85.88 94 LYS A CA 1
ATOM 748 C C . LYS A 1 94 ? -4.306 -11.780 23.118 1.00 85.88 94 LYS A C 1
ATOM 750 O O . LYS A 1 94 ? -3.306 -12.017 22.449 1.00 85.88 94 LYS A O 1
ATOM 755 N N . GLU A 1 95 ? -5.385 -12.553 23.129 1.00 89.44 95 GLU A N 1
ATOM 756 C CA . GLU A 1 95 ? -5.517 -13.728 22.269 1.00 89.44 95 GLU A CA 1
ATOM 757 C C . GLU A 1 95 ? -5.735 -13.330 20.801 1.00 89.44 95 GLU A C 1
ATOM 759 O O . GLU A 1 95 ? -5.087 -13.887 19.920 1.00 89.44 95 GLU A O 1
ATOM 764 N N . MET A 1 96 ? -6.513 -12.280 20.521 1.00 88.62 96 MET A N 1
ATOM 765 C CA . MET A 1 96 ? -6.696 -11.751 19.162 1.00 88.62 96 MET A CA 1
ATOM 766 C C . MET A 1 96 ? -5.382 -11.278 18.537 1.00 88.62 96 MET A C 1
ATOM 768 O O . MET A 1 96 ? -5.092 -11.610 17.397 1.00 88.62 96 MET A O 1
ATOM 772 N N . VAL A 1 97 ? -4.540 -10.538 19.268 1.00 85.56 97 VAL A N 1
ATOM 773 C CA . VAL A 1 97 ? -3.230 -10.102 18.741 1.00 85.56 97 VAL A CA 1
ATOM 774 C C . VAL A 1 97 ? -2.192 -11.226 18.696 1.00 85.56 97 VAL A C 1
ATOM 776 O O . VAL A 1 97 ? -1.097 -11.014 18.182 1.00 85.56 97 VAL A O 1
ATOM 779 N N . ARG A 1 98 ? -2.496 -12.410 19.243 1.00 87.75 98 ARG A N 1
ATOM 780 C CA . ARG A 1 98 ? -1.712 -13.638 19.033 1.00 87.75 98 ARG A CA 1
ATOM 781 C C . ARG A 1 98 ? -2.208 -14.425 17.826 1.00 87.75 98 ARG A C 1
ATOM 783 O O . ARG A 1 98 ? -1.435 -15.201 17.265 1.00 87.75 98 ARG A O 1
ATOM 790 N N . ASP A 1 99 ? -3.459 -14.217 17.424 1.00 90.44 99 ASP A N 1
ATOM 791 C CA . ASP A 1 99 ? -4.015 -14.821 16.228 1.00 90.44 99 ASP A CA 1
ATOM 792 C C . ASP A 1 99 ? -3.334 -14.263 14.973 1.00 90.44 99 ASP A C 1
ATOM 794 O O . ASP A 1 99 ? -3.340 -13.061 14.684 1.00 90.44 99 ASP A O 1
ATOM 798 N N . ARG A 1 100 ? -2.720 -15.170 14.210 1.00 88.31 100 ARG A N 1
ATOM 799 C CA . ARG A 1 100 ? -1.963 -14.816 13.009 1.00 88.31 100 ARG A CA 1
ATOM 800 C C . ARG A 1 100 ? -2.856 -14.185 11.944 1.00 88.31 100 ARG A C 1
ATOM 802 O O . ARG A 1 100 ? -2.429 -13.222 11.316 1.00 88.31 100 ARG A O 1
ATOM 809 N N . SER A 1 101 ? -4.068 -14.699 11.748 1.00 88.25 101 SER A N 1
ATOM 810 C CA . SER A 1 101 ? -4.965 -14.211 10.697 1.00 88.25 101 SER A CA 1
ATOM 811 C C . SER A 1 101 ? -5.449 -12.789 10.988 1.00 88.25 101 SER A C 1
ATOM 813 O O . SER A 1 101 ? -5.499 -11.945 10.094 1.00 88.25 101 SER A O 1
ATOM 815 N N . PHE A 1 102 ? -5.714 -12.480 12.258 1.00 89.75 102 PHE A N 1
ATOM 816 C CA . PHE A 1 102 ? -6.074 -11.139 12.693 1.00 89.75 102 PHE A CA 1
ATOM 817 C C . PHE A 1 102 ? -4.907 -10.158 12.528 1.00 89.75 102 PHE A C 1
ATOM 819 O O . PHE A 1 102 ? -5.090 -9.074 11.969 1.00 89.75 102 PHE A O 1
ATOM 826 N N . LEU A 1 103 ? -3.690 -10.548 12.930 1.00 89.12 103 LEU A N 1
ATOM 827 C CA . LEU A 1 103 ? -2.490 -9.743 12.683 1.00 89.12 103 LEU A CA 1
ATOM 828 C C . LEU A 1 103 ? -2.286 -9.476 11.189 1.00 89.12 103 LEU A C 1
ATOM 830 O O . LEU A 1 103 ? -2.079 -8.326 10.805 1.00 89.12 103 LEU A O 1
ATOM 834 N N . GLU A 1 104 ? -2.394 -10.501 10.341 1.00 88.25 104 GLU A N 1
ATOM 835 C CA . GLU A 1 104 ? -2.296 -10.358 8.884 1.00 88.25 104 GLU A CA 1
ATOM 836 C C . GLU A 1 104 ? -3.249 -9.286 8.367 1.00 88.25 104 GLU A C 1
ATOM 838 O O . GLU A 1 104 ? -2.825 -8.418 7.605 1.00 88.25 104 GLU A O 1
ATOM 843 N N . ARG A 1 105 ? -4.502 -9.267 8.836 1.00 89.19 105 ARG A N 1
ATOM 844 C CA . ARG A 1 105 ? -5.467 -8.227 8.459 1.00 89.19 105 ARG A CA 1
ATOM 845 C C . ARG A 1 105 ? -5.032 -6.830 8.883 1.00 89.19 105 ARG A C 1
ATOM 847 O O . ARG A 1 105 ? -5.126 -5.908 8.071 1.00 89.19 105 ARG A O 1
ATOM 854 N N . LEU A 1 106 ? -4.521 -6.663 10.104 1.00 91.75 106 LEU A N 1
ATOM 855 C CA . LEU A 1 106 ? -4.016 -5.368 10.571 1.00 91.75 106 LEU A CA 1
ATOM 856 C C . LEU A 1 106 ? -2.863 -4.860 9.689 1.00 91.75 106 LEU A C 1
ATOM 858 O O . LEU A 1 106 ? -2.846 -3.685 9.317 1.00 91.75 106 LEU A O 1
ATOM 862 N N . TYR A 1 107 ? -1.923 -5.735 9.318 1.00 90.94 107 TYR A N 1
ATOM 863 C CA . TYR A 1 107 ? -0.790 -5.372 8.461 1.00 90.94 107 TYR A CA 1
ATOM 864 C C . TYR A 1 107 ? -1.210 -5.119 7.009 1.00 90.94 107 TYR A C 1
ATOM 866 O O . TYR A 1 107 ? -0.783 -4.116 6.437 1.00 90.94 107 TYR A O 1
ATOM 874 N N . GLN A 1 108 ? -2.063 -5.967 6.426 1.00 89.88 108 GLN A N 1
ATOM 875 C CA . GLN A 1 108 ? -2.581 -5.839 5.054 1.00 89.88 108 GLN A CA 1
ATOM 876 C C . GLN A 1 108 ? -3.381 -4.555 4.836 1.00 89.88 108 GLN A C 1
ATOM 878 O O . GLN A 1 108 ? -3.376 -4.005 3.736 1.00 89.88 108 GLN A O 1
ATOM 883 N N . ARG A 1 109 ? -4.066 -4.080 5.879 1.00 91.38 109 ARG A N 1
ATOM 884 C CA . ARG A 1 109 ? -4.793 -2.807 5.882 1.00 91.38 109 ARG A CA 1
ATOM 885 C C . ARG A 1 109 ? -3.937 -1.614 6.300 1.00 91.38 109 ARG A C 1
ATOM 887 O O . ARG A 1 109 ? -4.455 -0.505 6.338 1.00 91.38 109 ARG A O 1
ATOM 894 N N . GLY A 1 110 ? -2.665 -1.822 6.643 1.00 91.00 110 GLY A N 1
ATOM 895 C CA . GLY A 1 110 ? -1.755 -0.759 7.074 1.00 91.00 110 GLY A CA 1
ATOM 896 C C . GLY A 1 110 ? -2.115 -0.098 8.400 1.00 91.00 110 GLY A C 1
ATOM 897 O O . GLY A 1 110 ? -1.641 0.995 8.682 1.00 91.00 110 GLY A O 1
ATOM 898 N N . ILE A 1 111 ? -2.939 -0.753 9.218 1.00 92.25 111 ILE A N 1
ATOM 899 C CA . ILE A 1 111 ? -3.409 -0.235 10.512 1.00 92.25 111 ILE A CA 1
ATOM 900 C C . ILE A 1 111 ? -2.291 -0.258 11.543 1.00 92.25 111 ILE A C 1
ATOM 902 O O . ILE A 1 111 ? -2.296 0.532 12.483 1.00 92.25 111 ILE A O 1
ATOM 906 N N . VAL A 1 112 ? -1.328 -1.162 11.368 1.00 90.12 112 VAL A N 1
ATOM 907 C CA . VAL A 1 112 ? -0.173 -1.304 12.247 1.00 90.12 112 VAL A CA 1
ATOM 908 C C . VAL A 1 112 ? 1.133 -1.216 11.465 1.00 90.12 112 VAL A C 1
ATOM 910 O O . VAL A 1 112 ? 1.234 -1.631 10.304 1.00 90.12 112 VAL A O 1
ATOM 913 N N . ASN A 1 113 ? 2.152 -0.685 12.132 1.00 80.94 113 ASN A N 1
ATOM 914 C CA . ASN A 1 113 ? 3.537 -0.665 11.684 1.00 80.94 113 ASN A CA 1
ATOM 915 C C . ASN A 1 113 ? 4.410 -1.463 12.668 1.00 80.94 113 ASN A C 1
ATOM 917 O O . ASN A 1 113 ? 4.062 -1.589 13.843 1.00 80.94 113 ASN A O 1
ATOM 921 N N . PHE A 1 114 ? 5.580 -1.910 12.191 1.00 78.38 114 PHE A N 1
ATOM 922 C CA . PHE A 1 114 ? 6.655 -2.527 12.988 1.00 78.38 114 PHE A CA 1
ATOM 923 C C . PHE A 1 114 ? 6.310 -3.855 13.669 1.00 78.38 114 PHE A C 1
ATOM 925 O O . PHE A 1 114 ? 5.173 -4.317 13.651 1.00 78.38 114 PHE A O 1
ATOM 932 N N . PHE A 1 115 ? 7.333 -4.527 14.202 1.00 65.25 115 PHE A N 1
ATOM 933 C CA . PHE A 1 115 ? 7.194 -5.791 14.930 1.00 65.25 115 PHE A CA 1
ATOM 934 C C . PHE A 1 115 ? 6.850 -5.486 16.387 1.00 65.25 115 PHE A C 1
ATOM 936 O O . PHE A 1 115 ? 7.560 -4.715 17.034 1.00 65.25 115 PHE A O 1
ATOM 943 N N . LEU A 1 116 ? 5.790 -6.129 16.884 1.00 70.38 116 LEU A N 1
ATOM 944 C CA . LEU A 1 116 ? 4.848 -5.607 17.884 1.00 70.38 116 LEU A CA 1
ATOM 945 C C . LEU A 1 116 ? 3.919 -4.575 17.232 1.00 70.38 116 LEU A C 1
ATOM 947 O O . LEU A 1 116 ? 4.376 -3.472 16.939 1.00 70.38 116 LEU A O 1
ATOM 951 N N . PRO A 1 117 ? 2.646 -4.925 16.969 1.00 67.56 117 PRO A N 1
ATOM 952 C CA . PRO A 1 117 ? 1.739 -4.049 16.243 1.00 67.56 117 PRO A CA 1
ATOM 953 C C . PRO A 1 117 ? 1.569 -2.725 16.994 1.00 67.56 117 PRO A C 1
ATOM 955 O O . PRO A 1 117 ? 0.951 -2.672 18.057 1.00 67.56 117 PRO A O 1
ATOM 958 N N . VAL A 1 118 ? 2.131 -1.654 16.437 1.00 84.62 118 VAL A N 1
ATOM 959 C CA . VAL A 1 118 ? 1.877 -0.278 16.869 1.00 84.62 118 VAL A CA 1
ATOM 960 C C . VAL A 1 118 ? 0.937 0.337 15.853 1.00 84.62 118 VAL A C 1
ATOM 962 O O . VAL A 1 118 ? 1.209 0.254 14.657 1.00 84.62 118 VAL A O 1
ATOM 965 N N . LEU A 1 119 ? -0.155 0.952 16.312 1.00 88.88 119 LEU A N 1
ATOM 966 C CA . LEU A 1 119 ? -1.095 1.607 15.409 1.00 88.88 119 LEU A CA 1
ATOM 967 C C . LEU A 1 119 ? -0.385 2.676 14.568 1.00 88.88 119 LEU A C 1
ATOM 969 O O . LEU A 1 119 ? 0.332 3.532 15.091 1.00 88.88 119 LEU A O 1
ATOM 973 N N . ALA A 1 120 ? -0.607 2.616 13.261 1.00 89.00 120 ALA A N 1
ATOM 974 C CA . ALA A 1 120 ? -0.121 3.562 12.274 1.00 89.00 120 ALA A CA 1
ATOM 975 C C . ALA A 1 120 ? -0.972 4.838 12.326 1.00 89.00 120 ALA A C 1
ATOM 977 O O . ALA A 1 120 ? -1.848 5.066 11.499 1.00 89.00 120 ALA A O 1
ATOM 978 N N . LEU A 1 121 ? -0.738 5.656 13.353 1.00 88.19 121 LEU A N 1
ATOM 979 C CA . LEU A 1 121 ? -1.449 6.918 13.582 1.00 88.19 121 LEU A CA 1
ATOM 980 C C . LEU A 1 121 ? -0.826 8.103 12.827 1.00 88.19 121 LEU A C 1
ATOM 982 O O . LEU A 1 121 ? -1.176 9.253 13.097 1.00 88.19 121 LEU A O 1
ATOM 986 N N . GLU A 1 122 ? 0.147 7.856 11.946 1.00 84.94 122 GLU A N 1
ATOM 987 C CA . GLU A 1 122 ? 0.743 8.917 11.138 1.00 84.94 122 GLU A CA 1
ATOM 988 C C . GLU A 1 122 ? -0.254 9.417 10.088 1.00 84.94 122 GLU A C 1
ATOM 990 O O . GLU A 1 122 ? -0.968 8.627 9.472 1.00 84.94 122 GLU A O 1
ATOM 995 N N . GLU A 1 123 ? -0.270 10.728 9.848 1.00 79.38 123 GLU A N 1
ATOM 996 C CA . GLU A 1 123 ? -1.043 11.296 8.746 1.00 79.38 123 GLU A CA 1
ATOM 997 C C . GLU A 1 123 ? -0.558 10.720 7.413 1.00 79.38 123 GLU A C 1
ATOM 999 O O . GLU A 1 123 ? 0.644 10.650 7.132 1.00 79.38 123 GLU A O 1
ATOM 1004 N N . LEU A 1 124 ? -1.514 10.318 6.579 1.00 80.62 124 LEU A N 1
ATOM 1005 C CA . LEU A 1 124 ? -1.262 9.858 5.221 1.00 80.62 124 LEU A CA 1
ATOM 1006 C C . LEU A 1 124 ? -0.995 11.079 4.342 1.00 80.62 124 LEU A C 1
ATOM 1008 O O . LEU A 1 124 ? -1.865 11.56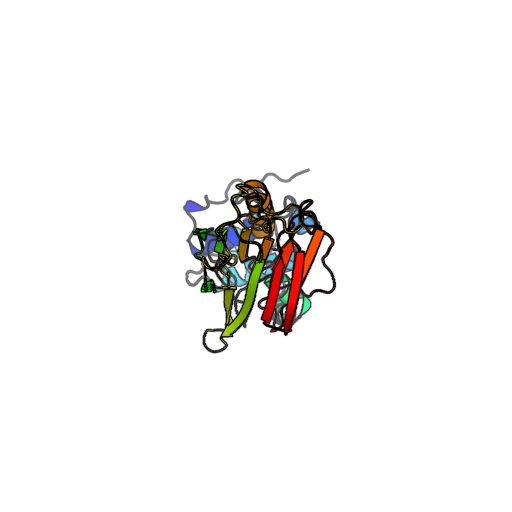6 3.629 1.00 80.62 124 LEU A O 1
ATOM 1012 N N . LYS A 1 125 ? 0.215 11.625 4.455 1.00 84.00 125 LYS A N 1
ATOM 1013 C CA . LYS A 1 125 ? 0.695 12.656 3.543 1.00 84.00 125 LYS A CA 1
ATOM 1014 C C . LYS A 1 125 ? 1.359 11.980 2.353 1.00 84.00 125 LYS A C 1
ATOM 1016 O O . LYS A 1 125 ? 2.368 11.294 2.516 1.00 84.00 125 LYS A O 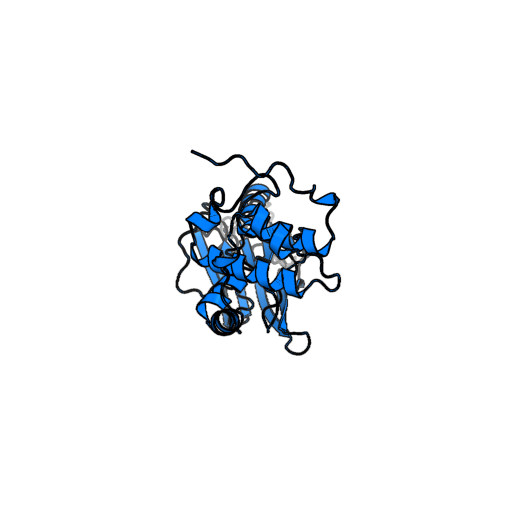1
ATOM 1021 N N . GLU A 1 126 ? 0.787 12.193 1.178 1.00 86.06 126 GLU A N 1
ATOM 1022 C CA . GLU A 1 126 ? 1.380 11.773 -0.086 1.00 86.06 126 GLU A CA 1
ATOM 1023 C C . GLU A 1 126 ? 2.686 12.542 -0.320 1.00 86.06 126 GLU A C 1
ATOM 1025 O O . GLU A 1 126 ? 2.700 13.775 -0.379 1.00 86.06 126 GLU A O 1
ATOM 1030 N N . ASP A 1 127 ? 3.790 11.809 -0.437 1.00 90.75 127 ASP A N 1
ATOM 1031 C CA . ASP A 1 127 ? 5.088 12.347 -0.842 1.00 90.75 127 ASP A CA 1
ATOM 1032 C C . ASP A 1 127 ? 5.319 11.981 -2.310 1.00 90.75 127 ASP A C 1
ATOM 1034 O O . ASP A 1 127 ? 5.815 10.895 -2.625 1.00 90.75 127 ASP A O 1
ATOM 1038 N N . TYR A 1 128 ? 4.846 12.856 -3.203 1.00 95.31 128 TYR A N 1
ATOM 1039 C CA . TYR A 1 128 ? 4.944 12.676 -4.649 1.00 95.31 128 TYR A CA 1
ATOM 1040 C C . TYR A 1 128 ? 6.223 13.301 -5.203 1.00 95.31 128 TYR A C 1
ATOM 1042 O O . TYR A 1 128 ? 6.462 14.501 -5.054 1.00 95.31 128 TYR A O 1
ATOM 1050 N N . ILE A 1 129 ? 7.009 12.496 -5.915 1.00 96.19 129 ILE A N 1
ATOM 1051 C CA . ILE A 1 129 ? 8.272 12.908 -6.524 1.00 96.19 129 ILE A CA 1
ATOM 1052 C C . ILE A 1 129 ? 8.278 12.471 -7.991 1.00 96.19 129 ILE A C 1
ATOM 1054 O O . ILE A 1 129 ? 8.044 11.306 -8.293 1.00 96.19 129 ILE A O 1
ATOM 1058 N N . CYS A 1 130 ? 8.585 13.388 -8.909 1.00 97.06 130 CYS A N 1
ATOM 1059 C CA . CYS A 1 130 ? 8.855 13.068 -10.313 1.00 97.06 130 CYS A CA 1
ATOM 1060 C C . CYS A 1 130 ? 10.362 13.175 -10.571 1.00 97.06 130 CYS A C 1
ATOM 1062 O O . CYS A 1 130 ? 10.960 14.197 -10.239 1.00 97.06 130 CYS A O 1
ATOM 1064 N N . LEU A 1 131 ? 10.971 12.139 -11.149 1.00 96.69 131 LEU A N 1
ATOM 1065 C CA . LEU A 1 131 ? 12.413 12.041 -11.372 1.00 96.69 131 LEU A CA 1
ATOM 1066 C C . LEU A 1 131 ? 12.725 11.675 -12.821 1.00 96.69 131 LEU A C 1
ATOM 1068 O O . LEU A 1 131 ? 12.274 10.644 -13.317 1.00 96.69 131 LEU A O 1
ATOM 1072 N N . ASP A 1 132 ? 13.576 12.470 -13.458 1.00 96.38 132 ASP A N 1
ATOM 1073 C CA . ASP A 1 132 ? 14.230 12.102 -14.710 1.00 96.38 132 ASP A CA 1
ATOM 1074 C C . ASP A 1 132 ? 15.538 11.374 -14.382 1.00 96.38 132 ASP A C 1
ATOM 1076 O O . ASP A 1 132 ? 16.427 11.929 -13.728 1.00 96.38 132 ASP A O 1
ATOM 1080 N N . VAL A 1 133 ? 15.655 10.109 -14.787 1.00 94.38 133 VAL A N 1
ATOM 1081 C CA . VAL A 1 133 ? 16.830 9.288 -14.460 1.00 94.38 133 VAL A CA 1
ATOM 1082 C C . VAL A 1 133 ? 17.847 9.311 -15.597 1.00 94.38 133 VAL A C 1
ATOM 1084 O O . VAL A 1 133 ? 17.476 9.082 -16.747 1.00 94.38 133 VAL A O 1
ATOM 1087 N N . PRO A 1 134 ? 19.137 9.565 -15.320 1.00 92.69 134 PRO A N 1
ATOM 1088 C CA . PRO A 1 134 ? 20.155 9.591 -16.360 1.00 92.69 134 PRO A CA 1
ATOM 1089 C C . PRO A 1 134 ? 20.489 8.181 -16.867 1.00 92.69 134 PRO A C 1
ATOM 1091 O O . PRO A 1 134 ? 20.172 7.165 -16.242 1.00 92.69 134 PRO A O 1
ATOM 1094 N N . ILE A 1 135 ? 21.209 8.125 -17.991 1.00 89.75 135 ILE A N 1
ATOM 1095 C CA . ILE A 1 135 ? 21.895 6.903 -18.431 1.00 89.75 135 ILE A CA 1
ATOM 1096 C C . ILE A 1 135 ? 22.894 6.478 -17.344 1.00 89.75 135 ILE A C 1
ATOM 1098 O O . ILE A 1 135 ? 23.535 7.314 -16.707 1.00 89.75 135 ILE A O 1
ATOM 1102 N N . GLY A 1 136 ? 23.054 5.171 -17.149 1.00 91.94 136 GLY A N 1
ATOM 1103 C CA . GLY A 1 136 ? 23.926 4.597 -16.134 1.00 91.94 136 GLY A CA 1
ATOM 1104 C C . GLY A 1 136 ? 23.131 4.030 -14.967 1.00 91.94 136 GLY A C 1
ATOM 1105 O O . GLY A 1 136 ? 22.159 3.301 -15.166 1.00 91.94 136 GLY A O 1
ATOM 1106 N N . PHE A 1 137 ? 23.585 4.306 -13.746 1.00 92.94 137 PHE A N 1
ATOM 1107 C CA . PHE A 1 137 ? 23.061 3.684 -12.537 1.00 92.94 137 PHE A CA 1
ATOM 1108 C C . PHE A 1 137 ? 22.321 4.691 -11.662 1.00 92.94 137 PHE A C 1
ATOM 1110 O O . PHE A 1 137 ? 22.903 5.683 -11.233 1.00 92.94 137 PHE A O 1
ATOM 1117 N N . THR A 1 138 ? 21.061 4.399 -11.346 1.00 95.50 138 THR A N 1
ATOM 1118 C CA . THR A 1 138 ? 20.263 5.177 -10.390 1.00 95.50 138 THR A CA 1
ATOM 1119 C C . THR A 1 138 ? 19.758 4.264 -9.283 1.00 95.50 138 THR A C 1
ATOM 1121 O O . THR A 1 138 ? 19.303 3.156 -9.549 1.00 95.50 138 THR A O 1
ATOM 1124 N N . THR A 1 139 ? 19.829 4.717 -8.033 1.00 96.06 139 THR A N 1
ATOM 1125 C CA . THR A 1 139 ? 19.278 4.010 -6.872 1.00 96.06 139 THR A CA 1
ATOM 1126 C C . THR A 1 139 ? 18.301 4.916 -6.143 1.00 96.06 139 THR A C 1
ATOM 1128 O O . THR A 1 139 ? 18.631 6.054 -5.827 1.00 96.06 139 THR A O 1
ATOM 1131 N N . LEU A 1 140 ? 17.117 4.384 -5.864 1.00 94.75 140 LEU A N 1
ATOM 1132 C CA . LEU A 1 140 ? 16.060 5.027 -5.100 1.00 94.75 140 LEU A CA 1
ATOM 1133 C C . LEU A 1 140 ? 15.801 4.211 -3.843 1.00 94.75 140 LEU A C 1
ATOM 1135 O O . LEU A 1 140 ? 15.725 2.983 -3.913 1.00 94.75 140 LEU A O 1
ATOM 1139 N N . GLU A 1 141 ? 15.639 4.886 -2.713 1.00 93.81 141 GLU A N 1
ATOM 1140 C CA . GLU A 1 141 ? 15.305 4.258 -1.439 1.00 93.81 141 GLU A CA 1
ATOM 1141 C C . GLU A 1 141 ? 13.950 4.758 -0.951 1.00 93.81 141 GLU A C 1
ATOM 1143 O O . GLU A 1 141 ? 13.714 5.961 -0.856 1.00 93.81 141 GLU A O 1
ATOM 1148 N N . LEU A 1 142 ? 13.068 3.814 -0.631 1.00 92.44 142 LEU A N 1
ATOM 1149 C CA . LEU A 1 142 ? 11.756 4.066 -0.064 1.00 92.44 142 LEU A CA 1
ATOM 1150 C C . LEU A 1 142 ? 11.706 3.506 1.352 1.00 92.44 142 LEU A C 1
ATOM 1152 O O . LEU A 1 142 ? 12.047 2.343 1.593 1.00 92.44 142 LEU A O 1
ATOM 1156 N N . LYS A 1 143 ? 11.236 4.324 2.291 1.00 90.19 143 LYS A N 1
ATOM 1157 C CA . LYS A 1 143 ? 10.984 3.879 3.664 1.00 90.19 143 LYS A CA 1
ATOM 1158 C C . LYS A 1 143 ? 9.615 3.221 3.718 1.00 90.19 143 LYS A C 1
ATOM 1160 O O . LYS A 1 143 ? 8.629 3.816 3.291 1.00 90.19 143 LYS A O 1
ATOM 1165 N N . GLY A 1 144 ? 9.528 2.032 4.303 1.00 85.44 144 GLY A N 1
ATOM 1166 C CA . GLY A 1 144 ? 8.279 1.274 4.344 1.00 85.44 144 GLY A CA 1
ATOM 1167 C C . GLY A 1 144 ? 7.166 1.904 5.184 1.00 85.44 144 GLY A C 1
ATOM 1168 O O . GLY A 1 144 ? 6.003 1.561 5.008 1.00 85.44 144 GLY A O 1
ATOM 1169 N N . THR A 1 145 ? 7.488 2.860 6.055 1.00 83.25 145 THR A N 1
ATOM 1170 C CA . THR A 1 145 ? 6.502 3.600 6.857 1.00 83.25 145 THR A CA 1
ATOM 1171 C C . THR A 1 145 ? 5.921 4.828 6.156 1.00 83.25 145 THR A C 1
ATOM 1173 O O . THR A 1 145 ? 4.959 5.397 6.658 1.00 83.25 145 THR A O 1
ATOM 1176 N N . GLY A 1 146 ? 6.490 5.270 5.030 1.00 83.31 146 GLY A N 1
ATOM 1177 C CA . GLY A 1 146 ? 6.028 6.457 4.302 1.00 83.31 146 GLY A CA 1
ATOM 1178 C C . GLY A 1 146 ? 5.034 6.123 3.189 1.00 83.31 146 GLY A C 1
ATOM 1179 O O . GLY A 1 146 ? 5.123 5.062 2.582 1.00 83.31 146 GLY A O 1
ATOM 1180 N N . CYS A 1 147 ? 4.111 7.039 2.882 1.00 85.81 147 CYS A N 1
ATOM 1181 C CA . CYS A 1 147 ? 3.285 6.967 1.671 1.00 85.81 147 CYS A CA 1
ATOM 1182 C C . CYS A 1 147 ? 4.014 7.686 0.523 1.00 85.81 147 CYS A C 1
ATOM 1184 O O . CYS A 1 147 ? 3.699 8.820 0.166 1.00 85.81 147 CYS A O 1
ATOM 1186 N N . GLN A 1 148 ? 5.078 7.053 0.025 1.00 92.00 148 GLN A N 1
ATOM 1187 C CA . GLN A 1 148 ? 5.920 7.615 -1.031 1.00 92.00 148 GLN A CA 1
ATOM 1188 C C . GLN A 1 148 ? 5.435 7.162 -2.407 1.00 92.00 148 GLN A C 1
ATOM 1190 O O . GLN A 1 148 ? 5.194 5.969 -2.624 1.00 92.00 148 GLN A O 1
ATOM 1195 N N . ILE A 1 149 ? 5.333 8.120 -3.325 1.00 95.75 149 ILE A N 1
ATOM 1196 C CA . ILE A 1 149 ? 4.938 7.923 -4.718 1.00 95.75 149 ILE A CA 1
ATOM 1197 C C . ILE A 1 149 ? 6.031 8.538 -5.585 1.00 95.75 149 ILE A C 1
ATOM 1199 O O . ILE A 1 149 ? 6.250 9.745 -5.559 1.00 95.75 149 ILE A O 1
ATOM 1203 N N . ILE A 1 150 ? 6.724 7.717 -6.364 1.00 97.19 150 ILE A N 1
ATOM 1204 C CA . ILE A 1 150 ? 7.818 8.169 -7.219 1.00 97.19 150 ILE A CA 1
ATOM 1205 C C . ILE A 1 150 ? 7.470 7.846 -8.665 1.00 97.19 150 ILE A C 1
ATOM 1207 O O . ILE A 1 150 ? 7.317 6.680 -9.021 1.00 97.19 150 ILE A O 1
ATOM 1211 N N . PHE A 1 151 ? 7.366 8.870 -9.502 1.00 98.00 151 PHE A N 1
ATOM 1212 C CA . PHE A 1 151 ? 7.220 8.724 -10.941 1.00 98.00 151 PHE A CA 1
ATOM 1213 C C . PHE A 1 151 ? 8.562 8.954 -11.626 1.00 98.00 151 PHE A C 1
ATOM 1215 O O . PHE A 1 151 ? 9.213 9.974 -11.420 1.00 98.00 151 PHE A O 1
ATOM 1222 N N . ILE A 1 152 ? 8.995 7.987 -12.420 1.00 97.69 152 ILE A N 1
ATOM 1223 C CA . ILE A 1 152 ? 10.338 7.917 -12.985 1.00 97.69 152 ILE A CA 1
ATOM 1224 C C . ILE A 1 152 ? 10.224 7.966 -14.498 1.00 97.69 152 ILE A C 1
ATOM 1226 O O . ILE A 1 152 ? 9.475 7.186 -15.084 1.00 97.69 152 ILE A O 1
ATOM 1230 N N . LYS A 1 153 ? 11.007 8.841 -15.124 1.00 97.56 153 LYS A N 1
ATOM 1231 C CA . LYS A 1 153 ? 11.107 8.975 -16.576 1.00 97.56 153 LYS A CA 1
ATOM 1232 C C . LYS A 1 153 ? 12.526 8.672 -17.015 1.00 97.56 153 LYS A C 1
ATOM 1234 O O . LYS A 1 153 ? 13.475 9.279 -16.519 1.00 97.56 153 LYS A O 1
ATOM 1239 N N . THR A 1 154 ? 12.689 7.724 -17.928 1.00 96.06 154 THR A N 1
ATOM 1240 C CA . THR A 1 154 ? 13.997 7.457 -18.534 1.00 96.06 154 THR A CA 1
ATOM 1241 C C . THR A 1 154 ? 14.191 8.303 -19.795 1.00 96.06 154 THR A C 1
ATOM 1243 O O . THR A 1 154 ? 13.211 8.689 -20.435 1.00 96.06 154 THR A O 1
ATOM 1246 N N . PRO A 1 155 ? 15.438 8.531 -20.243 1.00 94.00 155 PRO A N 1
ATOM 1247 C CA . PRO A 1 155 ? 15.685 8.878 -21.638 1.00 94.00 155 PRO A CA 1
ATOM 1248 C C . PRO A 1 155 ? 15.164 7.768 -22.571 1.00 94.00 155 PRO A C 1
ATOM 1250 O O . PRO A 1 155 ? 14.858 6.664 -22.102 1.00 94.00 155 PRO A O 1
ATOM 1253 N N . PRO A 1 156 ? 15.104 8.016 -23.890 1.00 92.81 156 PRO A N 1
ATOM 1254 C CA . PRO A 1 156 ? 14.839 6.972 -24.869 1.00 92.81 156 PRO A CA 1
ATOM 1255 C C . PRO A 1 156 ? 15.819 5.803 -24.730 1.00 92.81 156 PRO A C 1
ATOM 1257 O O . PRO A 1 156 ? 17.034 5.973 -24.850 1.00 92.81 156 PRO A O 1
ATOM 1260 N N . ILE A 1 157 ? 15.285 4.611 -24.475 1.00 92.00 157 ILE A N 1
ATOM 1261 C CA . ILE A 1 157 ? 16.044 3.373 -24.290 1.00 92.00 157 ILE A CA 1
ATOM 1262 C C . ILE A 1 157 ? 15.398 2.261 -25.112 1.00 92.00 157 ILE A C 1
ATOM 1264 O O . ILE A 1 157 ? 14.227 2.340 -25.453 1.00 92.00 157 ILE A O 1
ATOM 1268 N N . SER A 1 158 ? 16.145 1.208 -25.423 1.00 90.31 158 SER A N 1
ATOM 1269 C CA . SER A 1 158 ? 15.570 -0.054 -25.919 1.00 90.31 158 SER A CA 1
ATOM 1270 C C . SER A 1 158 ? 15.494 -1.113 -24.819 1.00 90.31 158 SER A C 1
ATOM 1272 O O . SER A 1 158 ? 14.728 -2.074 -24.900 1.00 90.31 158 SER A O 1
ATOM 1274 N N . LYS A 1 159 ? 16.320 -0.951 -23.777 1.00 92.12 159 LYS A N 1
ATOM 1275 C CA . LYS A 1 159 ? 16.511 -1.942 -22.727 1.00 92.12 159 LYS A CA 1
ATOM 1276 C C . LYS A 1 159 ? 17.042 -1.325 -21.439 1.00 92.12 159 LYS A C 1
ATOM 1278 O O . LYS A 1 159 ? 17.963 -0.507 -21.475 1.00 92.12 159 LYS A O 1
ATOM 1283 N N . CYS A 1 160 ? 16.555 -1.790 -20.294 1.00 94.69 160 CYS A N 1
ATOM 1284 C CA . CYS A 1 160 ? 17.155 -1.499 -18.993 1.00 94.69 160 CYS A CA 1
ATOM 1285 C C . CYS A 1 160 ? 17.094 -2.713 -18.062 1.00 94.69 160 CYS A C 1
ATOM 1287 O O . CYS A 1 160 ? 16.319 -3.650 -18.267 1.00 94.69 160 CYS A O 1
ATOM 1289 N N . LYS A 1 161 ? 17.941 -2.716 -17.030 1.00 95.50 161 LYS A N 1
ATOM 1290 C CA . LYS A 1 161 ? 17.799 -3.649 -15.909 1.00 95.50 161 LYS A CA 1
ATOM 1291 C C . LYS A 1 161 ? 17.250 -2.908 -14.712 1.00 95.50 161 LYS A C 1
ATOM 1293 O O . LYS A 1 161 ? 17.701 -1.809 -14.395 1.00 95.50 161 LYS A O 1
ATOM 1298 N N . LEU A 1 162 ? 16.320 -3.554 -14.033 1.00 95.69 162 LEU A N 1
ATOM 1299 C CA . LEU A 1 162 ? 15.696 -3.040 -12.836 1.00 95.69 162 LEU A CA 1
ATOM 1300 C C . LEU A 1 162 ? 15.867 -4.059 -11.719 1.00 95.69 162 LEU A C 1
ATOM 1302 O O . LEU A 1 162 ? 15.709 -5.259 -11.920 1.00 95.69 162 LEU A O 1
ATOM 1306 N N . THR A 1 163 ? 16.256 -3.598 -10.538 1.00 94.88 163 THR A N 1
ATOM 1307 C CA . THR A 1 163 ? 16.391 -4.451 -9.359 1.00 94.88 163 THR A CA 1
ATOM 1308 C C . THR A 1 163 ? 15.652 -3.837 -8.187 1.00 94.88 163 THR A C 1
ATOM 1310 O O . THR A 1 163 ? 15.920 -2.700 -7.819 1.00 94.88 163 THR A O 1
ATOM 1313 N N . VAL A 1 164 ? 14.745 -4.596 -7.581 1.00 93.50 164 VAL A N 1
ATOM 1314 C CA . VAL A 1 164 ? 14.064 -4.231 -6.339 1.00 93.50 164 VAL A CA 1
ATOM 1315 C C . VAL A 1 164 ? 14.593 -5.113 -5.220 1.00 93.50 164 VAL A C 1
ATOM 1317 O O . VAL A 1 164 ? 14.580 -6.341 -5.318 1.00 93.50 164 VAL A O 1
ATOM 1320 N N . THR A 1 165 ? 15.067 -4.477 -4.157 1.00 91.88 165 THR A N 1
ATOM 1321 C CA . THR A 1 165 ? 15.542 -5.128 -2.933 1.00 91.88 165 THR A CA 1
ATOM 1322 C C . THR A 1 165 ? 14.752 -4.656 -1.732 1.00 91.88 165 THR A C 1
ATOM 1324 O O . THR A 1 165 ? 14.440 -3.475 -1.629 1.00 91.88 165 THR A O 1
ATOM 1327 N N . PHE A 1 166 ? 14.479 -5.570 -0.811 1.00 89.31 166 PHE A N 1
ATOM 1328 C CA . PHE A 1 166 ? 13.777 -5.305 0.435 1.00 89.31 166 PHE A CA 1
ATOM 1329 C C . PHE A 1 166 ? 14.637 -5.722 1.626 1.00 89.31 166 PHE A C 1
ATOM 1331 O O . PHE A 1 166 ? 15.162 -6.835 1.668 1.00 89.31 166 PHE A O 1
ATOM 1338 N N . THR A 1 167 ? 14.754 -4.850 2.619 1.00 89.44 167 THR A N 1
ATOM 1339 C CA . THR A 1 167 ? 15.500 -5.126 3.849 1.00 89.44 167 THR A CA 1
ATOM 1340 C C . THR A 1 167 ? 14.676 -4.766 5.074 1.00 89.44 167 THR A C 1
ATOM 1342 O O . THR A 1 167 ? 13.989 -3.747 5.080 1.00 89.44 167 THR A O 1
ATOM 1345 N N . VAL A 1 168 ? 14.792 -5.586 6.122 1.00 88.19 168 VAL A N 1
ATOM 1346 C CA . VAL A 1 168 ? 14.190 -5.343 7.439 1.00 88.19 168 VAL A CA 1
ATOM 1347 C C . VAL A 1 168 ? 15.308 -5.101 8.441 1.00 88.19 168 VAL A C 1
ATOM 1349 O O . VAL A 1 168 ? 16.141 -5.985 8.656 1.00 88.19 168 VAL A O 1
ATOM 1352 N N . ASP A 1 169 ? 15.308 -3.937 9.078 1.00 87.19 169 ASP A N 1
ATOM 1353 C CA . ASP A 1 169 ? 16.257 -3.605 10.131 1.00 87.19 169 ASP A CA 1
ATOM 1354 C C . ASP A 1 169 ? 15.666 -3.939 11.506 1.00 87.19 169 ASP A C 1
ATOM 1356 O O . ASP A 1 169 ? 14.851 -3.206 12.070 1.00 87.19 169 ASP A O 1
ATOM 1360 N N . LYS A 1 170 ? 16.107 -5.066 12.072 1.00 85.00 170 LYS A N 1
ATOM 1361 C CA . LYS A 1 170 ? 15.674 -5.523 13.401 1.00 85.00 170 LYS A CA 1
ATOM 1362 C C . LYS A 1 170 ? 16.095 -4.572 14.527 1.00 85.00 170 LYS A C 1
ATOM 1364 O O . LYS A 1 170 ? 15.410 -4.519 15.545 1.00 85.00 170 LYS A O 1
ATOM 1369 N N . ASN A 1 171 ? 17.186 -3.826 14.355 1.00 86.69 171 ASN A N 1
ATOM 1370 C CA . ASN A 1 171 ? 17.695 -2.896 15.364 1.00 86.69 171 ASN A CA 1
ATOM 1371 C C . ASN A 1 171 ? 16.868 -1.606 15.395 1.00 86.69 171 ASN A C 1
ATOM 1373 O O . ASN A 1 171 ? 16.703 -0.995 16.448 1.00 86.69 171 ASN A O 1
ATOM 1377 N N . LEU A 1 172 ? 16.279 -1.225 14.260 1.00 82.88 172 LEU A N 1
ATOM 1378 C CA . LEU A 1 172 ? 15.400 -0.063 14.125 1.00 82.88 172 LEU A CA 1
ATOM 1379 C C . LEU A 1 172 ? 13.917 -0.445 14.216 1.00 82.88 172 LEU A C 1
ATOM 1381 O O . LEU A 1 172 ? 13.098 -0.009 13.411 1.00 82.88 172 LEU A O 1
ATOM 1385 N N . LYS A 1 173 ? 13.564 -1.268 15.214 1.00 82.88 173 LYS A N 1
ATOM 1386 C CA . LYS A 1 173 ? 12.185 -1.735 15.460 1.00 82.88 173 LYS A CA 1
ATOM 1387 C C . LYS A 1 173 ? 11.549 -2.414 14.241 1.00 82.88 173 LYS A C 1
ATOM 1389 O O . LYS A 1 173 ? 10.347 -2.310 14.041 1.00 82.88 173 LYS A O 1
ATOM 1394 N N . TYR A 1 174 ? 12.329 -3.154 13.454 1.00 83.94 174 TYR A N 1
ATOM 1395 C CA . TYR A 1 174 ? 11.849 -3.812 12.235 1.00 83.94 174 TYR A CA 1
ATOM 1396 C C . TYR A 1 174 ? 11.338 -2.807 11.198 1.00 83.94 174 TYR A C 1
ATOM 1398 O O . TYR A 1 174 ? 10.354 -3.059 10.504 1.00 83.94 174 TYR A O 1
ATOM 1406 N N . SER A 1 175 ? 12.005 -1.654 11.100 1.00 85.50 175 SER A N 1
ATOM 1407 C CA . SER A 1 175 ? 11.788 -0.739 9.989 1.00 85.50 175 SER A CA 1
ATOM 1408 C C . SER A 1 175 ? 12.157 -1.424 8.678 1.00 85.50 175 SER A C 1
ATOM 1410 O O . SER A 1 175 ? 13.026 -2.301 8.618 1.00 85.50 175 SER A O 1
ATOM 1412 N N . THR A 1 176 ? 11.467 -1.033 7.619 1.00 88.44 176 THR A N 1
ATOM 1413 C CA . THR A 1 176 ? 11.672 -1.604 6.300 1.00 88.44 176 THR A CA 1
ATOM 1414 C C . THR A 1 176 ? 12.175 -0.555 5.331 1.00 88.44 176 THR A C 1
ATOM 1416 O O . THR A 1 176 ? 11.726 0.595 5.338 1.00 88.44 176 THR A O 1
ATOM 1419 N N . THR A 1 177 ? 13.102 -0.973 4.477 1.00 92.06 177 THR A N 1
ATOM 1420 C CA . THR A 1 177 ? 13.631 -0.157 3.388 1.00 92.06 177 THR A CA 1
ATOM 1421 C C . THR A 1 177 ? 13.520 -0.951 2.102 1.00 92.06 177 THR A C 1
ATOM 1423 O O . THR A 1 177 ? 13.921 -2.116 2.035 1.00 92.06 177 THR A O 1
ATOM 1426 N N . HIS A 1 178 ? 12.971 -0.309 1.080 1.00 92.44 178 HIS A N 1
ATOM 1427 C CA . HIS A 1 178 ? 12.929 -0.824 -0.279 1.00 92.44 178 HIS A CA 1
ATOM 1428 C C . HIS A 1 178 ? 13.896 -0.022 -1.115 1.00 92.44 178 HIS A C 1
ATOM 1430 O O . HIS A 1 178 ? 13.892 1.202 -1.072 1.00 92.44 178 HIS A O 1
ATOM 1436 N N . ARG A 1 179 ? 14.718 -0.706 -1.892 1.00 94.75 179 ARG A N 1
ATOM 1437 C CA . ARG A 1 179 ? 15.682 -0.070 -2.772 1.00 94.75 179 ARG A CA 1
ATOM 1438 C C . ARG A 1 179 ? 15.428 -0.516 -4.199 1.00 94.75 179 ARG A C 1
ATOM 1440 O O . ARG A 1 179 ? 15.519 -1.709 -4.488 1.00 94.75 179 ARG A O 1
ATOM 1447 N N . VAL A 1 180 ? 15.102 0.444 -5.058 1.00 94.94 180 VAL A N 1
ATOM 1448 C CA . VAL A 1 180 ? 14.840 0.256 -6.488 1.00 94.94 180 VAL A CA 1
ATOM 1449 C C . VAL A 1 180 ? 16.036 0.796 -7.258 1.00 94.94 180 VAL A C 1
ATOM 1451 O O . VAL A 1 180 ? 16.420 1.951 -7.099 1.00 94.94 180 VAL A O 1
ATOM 1454 N N . GLN A 1 181 ? 16.656 -0.049 -8.070 1.00 96.00 181 GLN A N 1
ATOM 1455 C CA . GLN A 1 181 ? 17.878 0.266 -8.798 1.00 96.00 181 GLN A CA 1
ATOM 1456 C C . GLN A 1 181 ? 17.634 0.126 -10.293 1.00 96.00 181 GLN A C 1
ATOM 1458 O O . GLN A 1 181 ? 17.166 -0.916 -10.750 1.00 96.00 181 GLN A O 1
ATOM 1463 N N . PHE A 1 182 ? 17.981 1.167 -11.039 1.00 94.44 182 PHE A N 1
ATOM 1464 C CA . PHE A 1 182 ? 17.922 1.220 -12.491 1.00 94.44 182 PHE A CA 1
ATOM 1465 C C . PHE A 1 182 ? 19.334 1.160 -13.042 1.00 94.44 182 PHE A C 1
ATOM 1467 O O . PHE A 1 182 ? 20.213 1.900 -12.603 1.00 94.44 182 PHE A O 1
ATOM 1474 N N . MET A 1 183 ? 19.533 0.301 -14.031 1.00 94.06 183 MET A N 1
ATOM 1475 C CA . MET A 1 183 ? 20.732 0.279 -14.847 1.00 94.06 183 MET A CA 1
ATOM 1476 C C . MET A 1 183 ? 20.315 0.450 -16.303 1.00 94.06 183 MET A C 1
ATOM 1478 O O . MET A 1 183 ? 19.802 -0.474 -16.941 1.00 94.06 183 MET A O 1
ATOM 1482 N N . ILE A 1 184 ? 20.506 1.666 -16.797 1.00 92.50 184 ILE A N 1
ATOM 1483 C CA . ILE A 1 184 ? 20.191 2.077 -18.156 1.00 92.50 184 ILE A CA 1
ATOM 1484 C C . ILE A 1 184 ? 21.493 2.071 -18.942 1.00 92.50 184 ILE A C 1
ATOM 1486 O O . ILE A 1 184 ? 22.411 2.838 -18.653 1.00 92.50 184 ILE A O 1
ATOM 1490 N N . ASN A 1 185 ? 21.579 1.197 -19.937 1.00 83.94 185 ASN A N 1
ATOM 1491 C CA . ASN A 1 185 ? 22.715 1.204 -20.843 1.00 83.94 185 ASN A CA 1
ATOM 1492 C C . ASN A 1 185 ? 22.495 2.273 -21.906 1.00 83.94 185 ASN A C 1
ATOM 1494 O O . ASN A 1 185 ? 21.366 2.494 -22.345 1.00 83.94 185 ASN A O 1
ATOM 1498 N N . HIS A 1 186 ? 23.580 2.899 -22.354 1.00 72.88 186 HIS A N 1
ATOM 1499 C CA . HIS A 1 186 ? 23.509 3.740 -23.537 1.00 72.88 186 HIS A CA 1
ATOM 1500 C C . HIS A 1 186 ? 22.992 2.878 -24.704 1.00 72.88 186 HIS A C 1
ATOM 1502 O O . HIS A 1 186 ? 23.518 1.770 -24.896 1.00 72.88 186 HIS A O 1
ATOM 1508 N N . PRO A 1 187 ? 21.992 3.326 -25.487 1.00 65.44 187 PRO A N 1
ATOM 1509 C CA . PRO A 1 187 ? 21.735 2.698 -26.777 1.00 65.44 187 PRO A CA 1
ATOM 1510 C C . PRO A 1 187 ? 23.063 2.754 -27.527 1.00 65.44 187 PRO A C 1
ATOM 1512 O O . PRO A 1 187 ? 23.676 3.821 -27.563 1.00 65.44 187 PRO A O 1
ATOM 1515 N N . LYS A 1 188 ? 23.581 1.604 -27.981 1.00 60.47 188 LYS A N 1
ATOM 1516 C CA . LYS A 1 188 ? 24.900 1.520 -28.621 1.00 60.47 188 LYS A CA 1
ATOM 1517 C C . LYS A 1 188 ? 24.990 2.624 -29.676 1.00 60.47 188 LYS A C 1
ATOM 1519 O O . LYS A 1 188 ? 24.379 2.504 -30.732 1.00 60.47 188 LYS A O 1
ATOM 1524 N N . VAL A 1 189 ? 25.728 3.694 -29.379 1.00 51.03 189 VAL A N 1
ATOM 1525 C CA . VAL A 1 189 ? 26.208 4.603 -30.412 1.00 51.03 189 VAL A CA 1
ATOM 1526 C C . VAL A 1 189 ? 27.132 3.715 -31.216 1.00 51.03 189 VAL A C 1
ATOM 1528 O O . VAL A 1 189 ? 28.115 3.198 -30.677 1.00 51.03 189 VAL A O 1
ATOM 1531 N N . PHE A 1 190 ? 26.732 3.392 -32.441 1.00 53.22 190 PHE A N 1
ATOM 1532 C CA . PHE A 1 190 ? 27.601 2.660 -33.345 1.00 53.22 190 PHE A CA 1
ATOM 1533 C C . PHE A 1 190 ? 28.952 3.387 -33.365 1.00 53.22 190 PHE A C 1
ATOM 1535 O O . PHE A 1 190 ? 28.958 4.618 -33.448 1.00 53.22 190 PHE A O 1
ATOM 1542 N N . PRO A 1 191 ? 30.083 2.679 -33.206 1.00 42.00 191 PRO A N 1
ATOM 1543 C CA . PRO A 1 191 ? 31.380 3.330 -33.278 1.00 42.00 191 PRO A CA 1
ATOM 1544 C C . PRO A 1 191 ? 31.472 4.073 -34.614 1.00 42.00 191 PRO A C 1
ATOM 1546 O O . PRO A 1 191 ? 31.167 3.495 -35.655 1.00 42.00 191 PRO A O 1
ATOM 1549 N N . GLU A 1 192 ? 31.916 5.332 -34.587 1.00 48.38 192 GLU A N 1
ATOM 1550 C CA . GLU A 1 192 ? 32.076 6.233 -35.748 1.00 48.38 192 GLU A CA 1
ATOM 1551 C C . GLU A 1 192 ? 33.017 5.697 -36.856 1.00 48.38 192 GLU A C 1
ATOM 1553 O O . GLU A 1 192 ? 33.304 6.398 -37.822 1.00 48.38 192 GLU A O 1
ATOM 1558 N N . ASN A 1 193 ? 33.475 4.446 -36.749 1.00 44.84 193 ASN A N 1
ATOM 1559 C CA . ASN A 1 193 ? 34.416 3.790 -37.654 1.00 44.84 193 ASN A CA 1
ATOM 1560 C C . ASN A 1 193 ? 33.776 2.750 -38.590 1.00 44.84 193 ASN A C 1
ATOM 1562 O O . ASN A 1 193 ? 34.499 2.084 -39.326 1.00 44.84 193 ASN A O 1
ATOM 1566 N N . THR A 1 194 ? 32.451 2.582 -38.595 1.00 49.00 194 THR A N 1
ATOM 1567 C CA . THR A 1 194 ? 31.781 1.974 -39.757 1.00 49.00 194 THR A CA 1
ATOM 1568 C C . THR A 1 194 ? 31.747 3.007 -40.872 1.00 49.00 194 THR A C 1
ATOM 1570 O O . THR A 1 194 ? 31.221 4.098 -40.667 1.00 49.00 194 THR A O 1
ATOM 1573 N N . GLU A 1 195 ? 32.352 2.672 -42.014 1.00 47.94 195 GLU A N 1
ATOM 1574 C CA . GLU A 1 195 ? 32.357 3.475 -43.238 1.00 47.94 195 GLU A CA 1
ATOM 1575 C C . GLU A 1 195 ? 31.012 4.186 -43.418 1.00 47.94 195 GLU A C 1
ATOM 1577 O O . GLU A 1 195 ? 29.959 3.544 -43.409 1.00 47.94 195 GLU A O 1
ATOM 1582 N N . LYS A 1 196 ? 31.049 5.520 -43.529 1.00 46.78 196 LYS A N 1
ATOM 1583 C CA . LYS A 1 196 ? 29.887 6.333 -43.887 1.00 46.78 196 LYS A CA 1
ATOM 1584 C C . LYS A 1 196 ? 29.406 5.887 -45.265 1.00 46.78 196 LYS A C 1
ATOM 1586 O O . LYS A 1 196 ? 29.861 6.392 -46.283 1.00 46.78 196 LYS A O 1
ATOM 1591 N N . VAL A 1 197 ? 28.508 4.914 -45.292 1.00 52.28 197 VAL A N 1
ATOM 1592 C CA . VAL A 1 197 ? 27.627 4.706 -46.430 1.00 52.28 197 VAL A CA 1
ATOM 1593 C C . VAL A 1 197 ? 26.608 5.837 -46.348 1.00 52.28 197 VAL A C 1
ATOM 1595 O O . VAL A 1 197 ? 25.956 5.997 -45.317 1.00 52.28 197 VAL A O 1
ATOM 1598 N N . ASP A 1 198 ? 26.509 6.640 -47.406 1.00 49.34 198 ASP A N 1
ATOM 1599 C CA . ASP A 1 198 ? 25.629 7.814 -47.546 1.00 49.34 198 ASP A CA 1
ATOM 1600 C C . ASP A 1 198 ? 24.119 7.467 -47.557 1.00 49.34 198 ASP A C 1
ATOM 1602 O O . ASP A 1 198 ? 23.322 8.074 -48.270 1.00 49.34 198 ASP A O 1
ATOM 1606 N N . SER A 1 199 ? 23.681 6.477 -46.782 1.00 52.81 199 SER A N 1
ATOM 1607 C CA . SER A 1 199 ? 22.265 6.216 -46.547 1.00 52.81 199 SER A CA 1
ATOM 1608 C C . SER A 1 199 ? 21.832 6.943 -45.276 1.00 52.81 199 SER A C 1
ATOM 1610 O O . SER A 1 199 ? 22.155 6.530 -44.164 1.00 52.81 199 SER A O 1
ATOM 1612 N N . ILE A 1 200 ? 21.080 8.030 -45.458 1.00 52.50 200 ILE A N 1
ATOM 1613 C CA . ILE A 1 200 ? 20.451 8.845 -44.399 1.00 52.50 200 ILE A CA 1
ATOM 1614 C C . ILE A 1 200 ? 19.448 8.027 -43.555 1.00 52.50 200 ILE A C 1
ATOM 1616 O O . ILE A 1 200 ? 19.060 8.434 -42.463 1.00 52.50 200 ILE A O 1
ATOM 1620 N N . GLU A 1 201 ? 19.084 6.832 -44.011 1.00 50.91 201 GLU A N 1
ATOM 1621 C CA . GLU A 1 201 ? 18.175 5.909 -43.345 1.00 50.91 201 GLU A CA 1
ATOM 1622 C C . GLU A 1 201 ? 18.906 4.581 -43.121 1.00 50.91 201 GLU A C 1
ATOM 1624 O O . GLU A 1 201 ? 19.592 4.086 -44.018 1.00 50.91 201 GLU A O 1
ATOM 1629 N N . GLY A 1 202 ? 18.812 4.022 -41.908 1.00 54.41 202 GLY A N 1
ATOM 1630 C CA . GLY A 1 202 ? 19.428 2.738 -41.565 1.00 54.41 202 GLY A CA 1
ATOM 1631 C C . GLY A 1 202 ? 19.117 1.666 -42.614 1.00 54.41 202 GLY A C 1
ATOM 1632 O O . GLY A 1 202 ? 18.052 1.683 -43.227 1.00 54.41 202 GLY A O 1
ATOM 1633 N N . SER A 1 203 ? 20.053 0.741 -42.859 1.00 53.75 203 SER A N 1
ATOM 1634 C CA . SER A 1 203 ? 19.848 -0.286 -43.887 1.00 53.75 203 SER A CA 1
ATOM 1635 C C . SER A 1 203 ? 18.507 -0.997 -43.658 1.00 53.75 203 SER A C 1
ATOM 1637 O O . SER A 1 203 ? 18.206 -1.366 -42.524 1.00 53.75 203 SER A O 1
ATOM 1639 N N . VAL A 1 204 ? 17.737 -1.252 -44.722 1.00 59.47 204 VAL A N 1
ATOM 1640 C CA . VAL A 1 204 ? 16.473 -2.027 -44.681 1.00 59.47 204 VAL A CA 1
ATOM 1641 C C . VAL A 1 204 ? 16.641 -3.367 -43.943 1.00 59.47 204 VAL A C 1
ATOM 1643 O O . VAL A 1 204 ? 15.702 -3.901 -43.363 1.00 59.47 204 VAL A O 1
ATOM 1646 N N . TRP A 1 205 ? 17.866 -3.892 -43.926 1.00 56.44 205 TRP A N 1
ATOM 1647 C CA . TRP A 1 205 ? 18.241 -5.149 -43.289 1.00 56.44 205 TRP A CA 1
ATOM 1648 C C . TRP A 1 205 ? 18.539 -5.034 -41.782 1.00 56.44 205 TRP A C 1
ATOM 1650 O O . TRP A 1 205 ? 18.617 -6.056 -41.108 1.00 56.44 205 TRP A O 1
ATOM 1660 N N . HIS A 1 206 ? 18.720 -3.817 -41.254 1.00 56.47 206 HIS A N 1
ATOM 1661 C CA . HIS A 1 206 ? 19.089 -3.528 -39.861 1.00 56.47 206 HIS A CA 1
ATOM 1662 C C . HIS A 1 206 ? 18.397 -2.234 -39.387 1.00 56.47 206 HIS A C 1
ATOM 1664 O O . HIS A 1 206 ? 19.061 -1.198 -39.273 1.00 56.47 206 HIS A O 1
ATOM 1670 N N . PRO A 1 207 ? 17.074 -2.253 -39.133 1.00 61.22 207 PRO A N 1
ATOM 1671 C CA . PRO A 1 207 ? 16.397 -1.100 -38.552 1.00 61.22 207 PRO A CA 1
ATOM 1672 C C . PRO A 1 207 ? 17.055 -0.724 -37.218 1.00 61.22 207 PRO A C 1
ATOM 1674 O O . PRO A 1 207 ? 17.409 -1.590 -36.412 1.00 61.22 207 PRO A O 1
ATOM 1677 N N . LEU A 1 208 ? 17.258 0.579 -37.003 1.00 61.22 208 LEU A N 1
ATOM 1678 C CA . LEU A 1 208 ? 17.735 1.096 -35.722 1.00 61.22 208 LEU A CA 1
ATOM 1679 C C . LEU A 1 208 ? 16.747 0.672 -34.624 1.00 61.22 208 LEU A C 1
ATOM 1681 O O . LEU A 1 208 ? 15.541 0.757 -34.854 1.00 61.22 208 LEU A O 1
ATOM 1685 N N . PRO A 1 209 ? 17.222 0.229 -33.445 1.00 66.62 209 PRO A N 1
ATOM 1686 C CA . PRO A 1 209 ? 16.327 -0.120 -32.351 1.00 66.62 209 PRO A CA 1
ATOM 1687 C C . PRO A 1 209 ? 15.444 1.083 -32.027 1.00 66.62 209 PRO A C 1
ATOM 1689 O O . PRO A 1 209 ? 15.973 2.159 -31.718 1.00 66.62 209 PRO A O 1
ATOM 1692 N N . HIS A 1 210 ? 14.124 0.911 -32.087 1.00 76.81 210 HIS A N 1
ATOM 1693 C CA . HIS A 1 210 ? 13.204 1.944 -31.639 1.00 76.81 210 HIS A CA 1
ATOM 1694 C C . HIS A 1 210 ? 13.457 2.174 -30.146 1.00 76.81 210 HIS A C 1
ATOM 1696 O O . HIS A 1 210 ? 13.325 1.278 -29.315 1.00 76.81 210 HIS A O 1
ATOM 1702 N N . CYS A 1 211 ? 13.950 3.368 -29.826 1.00 86.94 211 CYS A N 1
ATOM 1703 C CA . CYS A 1 211 ? 14.203 3.780 -28.457 1.00 86.94 211 CYS A CA 1
ATOM 1704 C C . CYS A 1 211 ? 13.052 4.679 -28.027 1.00 86.94 211 CYS A C 1
ATOM 1706 O O . CYS A 1 211 ? 12.794 5.699 -28.669 1.00 86.94 211 CYS A O 1
ATOM 1708 N N . CYS A 1 212 ? 12.394 4.334 -26.930 1.00 90.81 212 CYS A N 1
ATOM 1709 C CA . CYS A 1 212 ? 11.343 5.150 -26.338 1.00 90.81 212 CYS A CA 1
ATOM 1710 C C . CYS A 1 212 ? 11.617 5.373 -24.844 1.00 90.81 212 CYS A C 1
ATOM 1712 O O . CYS A 1 212 ? 12.333 4.587 -24.214 1.00 90.81 212 CYS A O 1
ATOM 1714 N N . PRO A 1 213 ? 11.156 6.500 -24.278 1.00 93.75 213 PRO A N 1
ATOM 1715 C CA . PRO A 1 213 ? 11.167 6.693 -22.835 1.00 93.75 213 PRO A CA 1
ATOM 1716 C C . PRO A 1 213 ? 10.343 5.603 -22.148 1.00 93.75 213 PRO A C 1
ATOM 1718 O O . PRO A 1 213 ? 9.265 5.260 -22.623 1.00 93.75 213 PRO A O 1
ATOM 1721 N N . LEU A 1 214 ? 10.841 5.094 -21.024 1.00 95.50 214 LEU A N 1
ATOM 1722 C CA . LEU A 1 214 ? 10.101 4.229 -20.116 1.00 95.50 214 LEU A CA 1
ATOM 1723 C C . LEU A 1 214 ? 9.606 5.067 -18.935 1.00 95.50 214 LEU A C 1
ATOM 1725 O O . LEU A 1 214 ? 10.390 5.767 -18.284 1.00 95.50 214 LEU A O 1
ATOM 1729 N N . HIS A 1 215 ? 8.322 4.943 -18.621 1.00 97.25 215 HIS A N 1
ATOM 1730 C CA . HIS A 1 215 ? 7.703 5.546 -17.451 1.00 97.25 215 HIS A CA 1
ATOM 1731 C C . HIS A 1 215 ? 7.443 4.493 -16.375 1.00 97.25 215 HIS A C 1
ATOM 1733 O O . HIS A 1 215 ? 6.704 3.529 -16.586 1.00 97.25 215 HIS A O 1
ATOM 1739 N N . VAL A 1 216 ? 8.033 4.684 -15.195 1.00 97.38 216 VAL A N 1
ATOM 1740 C CA . VAL A 1 216 ? 7.885 3.757 -14.067 1.00 97.38 216 VAL A CA 1
ATOM 1741 C C . VAL A 1 216 ? 7.273 4.470 -12.874 1.00 97.38 216 VAL A C 1
ATOM 1743 O O . VAL A 1 216 ? 7.792 5.481 -12.412 1.00 97.38 216 VAL A O 1
ATOM 1746 N N . LEU A 1 217 ? 6.188 3.922 -12.339 1.00 97.50 217 LEU A N 1
ATOM 1747 C CA . LEU A 1 217 ? 5.551 4.410 -11.121 1.00 97.50 217 LEU A CA 1
ATOM 1748 C C . LEU A 1 217 ? 5.899 3.484 -9.955 1.00 97.50 217 LEU A C 1
ATOM 1750 O O . LEU A 1 217 ? 5.608 2.295 -9.999 1.00 97.50 217 LEU A O 1
ATOM 1754 N N . VAL A 1 218 ? 6.508 4.017 -8.902 1.00 96.94 218 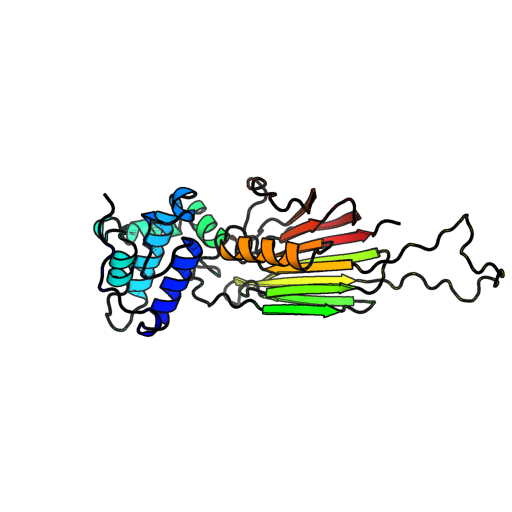VAL A N 1
ATOM 1755 C CA . VAL A 1 218 ? 6.816 3.284 -7.669 1.00 96.94 218 VAL A CA 1
ATOM 1756 C C . VAL A 1 218 ? 5.927 3.812 -6.550 1.00 96.94 218 VAL A C 1
ATOM 1758 O O . VAL A 1 218 ? 5.948 5.006 -6.266 1.00 96.94 218 VAL A O 1
ATOM 1761 N N . ILE A 1 219 ? 5.153 2.940 -5.906 1.00 95.12 219 ILE A N 1
ATOM 1762 C CA . ILE A 1 219 ? 4.235 3.306 -4.819 1.00 95.12 219 ILE A CA 1
ATOM 1763 C C . ILE A 1 219 ? 4.484 2.402 -3.619 1.00 95.12 219 ILE A C 1
ATOM 1765 O O . ILE A 1 219 ? 4.476 1.179 -3.743 1.00 95.12 219 ILE A O 1
ATOM 1769 N N . ASN A 1 220 ? 4.638 2.995 -2.440 1.00 94.00 220 ASN A N 1
ATOM 1770 C CA . ASN A 1 220 ? 4.553 2.252 -1.189 1.00 94.00 220 ASN A CA 1
ATOM 1771 C C . ASN A 1 220 ? 3.083 2.120 -0.752 1.00 94.00 220 ASN A C 1
ATOM 1773 O O . ASN A 1 220 ? 2.452 3.113 -0.389 1.00 94.00 220 ASN A O 1
ATOM 1777 N N . ALA A 1 221 ? 2.548 0.895 -0.766 1.00 92.06 221 ALA A N 1
ATOM 1778 C CA . ALA A 1 221 ? 1.159 0.621 -0.404 1.00 92.06 221 ALA A CA 1
ATOM 1779 C C . ALA A 1 221 ? 0.885 0.677 1.102 1.00 92.06 221 ALA A C 1
ATOM 1781 O O . ALA A 1 221 ? -0.254 0.903 1.501 1.00 92.06 221 ALA A O 1
ATOM 1782 N N . ARG A 1 222 ? 1.903 0.438 1.942 1.00 90.88 222 ARG A N 1
ATOM 1783 C CA . ARG A 1 222 ? 1.758 0.246 3.397 1.00 90.88 222 ARG A CA 1
ATOM 1784 C C . ARG A 1 222 ? 0.682 -0.784 3.778 1.00 90.88 222 ARG A C 1
ATOM 1786 O O . ARG A 1 222 ? 0.120 -0.709 4.863 1.00 90.88 222 ARG A O 1
ATOM 1793 N N . GLY A 1 223 ? 0.424 -1.763 2.920 1.00 90.69 223 GLY A N 1
ATOM 1794 C CA . GLY A 1 223 ? -0.708 -2.679 2.992 1.00 90.69 223 GLY A CA 1
ATOM 1795 C C . GLY A 1 223 ? -1.633 -2.491 1.793 1.00 90.69 223 GLY A C 1
ATOM 1796 O O . GLY A 1 223 ? -2.360 -1.511 1.688 1.00 90.69 223 GLY A O 1
ATOM 1797 N N . ALA A 1 224 ? -1.639 -3.456 0.880 1.00 89.69 224 ALA A N 1
ATOM 1798 C CA . ALA A 1 224 ? -2.367 -3.337 -0.382 1.00 89.69 224 ALA A CA 1
ATOM 1799 C C . ALA A 1 224 ? -3.902 -3.423 -0.252 1.00 89.69 224 ALA A C 1
ATOM 1801 O O . ALA A 1 224 ? -4.602 -3.186 -1.230 1.00 89.69 224 ALA A O 1
ATOM 1802 N N . ILE A 1 225 ? -4.441 -3.735 0.933 1.00 90.25 225 ILE A N 1
ATOM 1803 C CA . ILE A 1 225 ? -5.890 -3.674 1.214 1.00 90.25 225 ILE A CA 1
ATOM 1804 C C . ILE A 1 225 ? -6.273 -2.316 1.833 1.00 90.25 225 ILE A C 1
ATOM 1806 O O . ILE A 1 225 ? -7.451 -2.019 2.018 1.00 90.25 225 ILE A O 1
ATOM 1810 N N . HIS A 1 226 ? -5.303 -1.450 2.133 1.00 91.00 226 HIS A N 1
ATOM 1811 C CA . HIS A 1 226 ? -5.567 -0.134 2.697 1.00 91.00 226 HIS A CA 1
ATOM 1812 C C . HIS A 1 226 ? -6.465 0.705 1.750 1.00 91.00 226 HIS A C 1
ATOM 1814 O O . HIS A 1 226 ? -6.067 0.963 0.611 1.00 91.00 226 HIS A O 1
ATOM 1820 N N . PRO A 1 227 ? -7.644 1.206 2.183 1.00 90.44 227 PRO A N 1
ATOM 1821 C CA . PRO A 1 227 ? -8.585 1.893 1.286 1.00 90.44 227 PRO A CA 1
ATOM 1822 C C . PRO A 1 227 ? -7.993 3.106 0.552 1.00 90.44 227 PRO A C 1
ATOM 1824 O O . PRO A 1 227 ? -8.193 3.265 -0.651 1.00 90.44 227 PRO A O 1
ATOM 1827 N N . HIS A 1 228 ? -7.196 3.921 1.250 1.00 90.38 228 HIS A N 1
ATOM 1828 C CA . HIS A 1 228 ? -6.481 5.054 0.647 1.00 90.38 228 HIS A CA 1
ATOM 1829 C C . HIS A 1 228 ? -5.509 4.640 -0.472 1.00 90.38 228 HIS A C 1
ATOM 1831 O O . HIS A 1 228 ? -5.442 5.318 -1.493 1.00 90.38 228 HIS A O 1
ATOM 1837 N N . PHE A 1 229 ? -4.805 3.507 -0.326 1.00 91.12 229 PHE A N 1
ATOM 1838 C CA . PHE A 1 229 ? -3.901 3.014 -1.367 1.00 91.12 229 PHE A CA 1
ATOM 1839 C C . PHE A 1 229 ? -4.669 2.699 -2.651 1.00 91.12 229 PHE A C 1
ATOM 1841 O O . PHE A 1 229 ? -4.237 3.113 -3.719 1.00 91.12 229 PHE A O 1
ATOM 1848 N N . ASN A 1 230 ? -5.830 2.042 -2.558 1.00 88.38 230 ASN A N 1
ATOM 1849 C CA . ASN A 1 230 ? -6.645 1.725 -3.734 1.00 88.38 230 ASN A CA 1
ATOM 1850 C C . ASN A 1 230 ? -7.059 2.988 -4.503 1.00 88.38 230 ASN A C 1
ATOM 1852 O O . ASN A 1 230 ? -7.009 3.006 -5.733 1.00 88.38 230 ASN A O 1
ATOM 1856 N N . HIS A 1 231 ? -7.426 4.049 -3.779 1.00 89.56 231 HIS A N 1
ATOM 1857 C CA . HIS A 1 231 ? -7.772 5.337 -4.375 1.00 89.56 231 HIS A CA 1
ATOM 1858 C C . HIS A 1 231 ? -6.572 5.981 -5.081 1.00 89.56 231 HIS A C 1
ATOM 1860 O O . HIS A 1 231 ? -6.655 6.272 -6.274 1.00 89.56 231 HIS A O 1
ATOM 1866 N N . ILE A 1 232 ? -5.442 6.130 -4.379 1.00 91.88 232 ILE A N 1
ATOM 1867 C CA . ILE A 1 232 ? -4.210 6.708 -4.939 1.00 91.88 232 ILE A CA 1
ATOM 1868 C C . ILE A 1 232 ? -3.727 5.905 -6.140 1.00 91.88 232 ILE A C 1
ATOM 1870 O O . ILE A 1 232 ? -3.351 6.476 -7.159 1.00 91.88 232 ILE A O 1
ATOM 1874 N N . PHE A 1 233 ? -3.713 4.579 -6.027 1.00 92.75 233 PHE A N 1
ATOM 1875 C CA . PHE A 1 233 ? -3.242 3.698 -7.081 1.00 92.75 233 PHE A CA 1
ATOM 1876 C C . PHE A 1 233 ? -4.077 3.888 -8.350 1.00 92.75 233 PHE A C 1
ATOM 1878 O O . PHE A 1 233 ? -3.512 4.114 -9.419 1.00 92.75 233 PHE A O 1
ATOM 1885 N N . ALA A 1 234 ? -5.410 3.878 -8.237 1.00 91.38 234 ALA A N 1
ATOM 1886 C CA . ALA A 1 234 ? -6.304 4.127 -9.367 1.00 91.38 234 ALA A CA 1
ATOM 1887 C C . ALA A 1 234 ? -6.115 5.538 -9.953 1.00 91.38 234 ALA A C 1
ATOM 1889 O O . ALA A 1 234 ? -5.975 5.689 -11.166 1.00 91.38 234 ALA A O 1
ATOM 1890 N N . GLN A 1 235 ? -6.039 6.563 -9.100 1.00 93.25 235 GLN A N 1
ATOM 1891 C CA . GLN A 1 235 ? -5.832 7.946 -9.524 1.00 93.25 235 GLN A CA 1
ATOM 1892 C C . GLN A 1 235 ? -4.506 8.114 -10.276 1.00 93.25 235 GLN A C 1
ATOM 1894 O O . GLN A 1 235 ? -4.495 8.601 -11.404 1.00 93.25 235 GLN A O 1
ATOM 1899 N N . LYS A 1 236 ? -3.386 7.688 -9.682 1.00 94.88 236 LYS A N 1
ATOM 1900 C CA . LYS A 1 236 ? -2.043 7.906 -10.236 1.00 94.88 236 LYS A CA 1
ATOM 1901 C C . LYS A 1 236 ? -1.772 7.069 -11.474 1.00 94.88 236 LYS A C 1
ATOM 1903 O O . LYS A 1 236 ? -1.107 7.552 -12.385 1.00 94.88 236 LYS A O 1
ATOM 1908 N N . THR A 1 237 ? -2.299 5.849 -11.550 1.00 93.50 237 THR A N 1
ATOM 1909 C CA . THR A 1 237 ? -2.179 5.038 -12.771 1.00 93.50 237 THR A CA 1
ATOM 1910 C C . THR A 1 237 ? -2.988 5.628 -13.924 1.00 93.50 237 THR A C 1
ATOM 1912 O O . THR A 1 237 ? -2.487 5.660 -15.044 1.00 93.50 237 THR A O 1
ATOM 1915 N N . SER A 1 238 ? -4.181 6.173 -13.656 1.00 92.75 238 SER A N 1
ATOM 1916 C CA . SER A 1 238 ? -4.975 6.876 -14.670 1.00 92.75 238 SER A CA 1
ATOM 1917 C C . SER A 1 238 ? -4.351 8.209 -15.099 1.00 92.75 238 SER A C 1
ATOM 1919 O O . SER A 1 238 ? -4.410 8.549 -16.277 1.00 92.75 238 SER A O 1
ATOM 1921 N N . GLU A 1 239 ? -3.794 8.972 -14.155 1.00 95.06 239 GLU A N 1
ATOM 1922 C CA . GLU A 1 239 ? -3.191 10.292 -14.390 1.00 95.06 239 GLU A CA 1
ATOM 1923 C C . GLU A 1 239 ? -1.873 10.187 -15.169 1.00 95.06 239 GLU A C 1
ATOM 1925 O O . GLU A 1 239 ? -1.651 10.937 -16.116 1.00 95.06 239 GLU A O 1
ATOM 1930 N N . LEU A 1 240 ? -0.996 9.262 -14.768 1.00 95.69 240 LEU A N 1
ATOM 1931 C CA . LEU A 1 240 ? 0.382 9.194 -15.260 1.00 95.69 240 LEU A CA 1
ATOM 1932 C C . LEU A 1 240 ? 0.582 8.179 -16.388 1.00 95.69 240 LEU A C 1
ATOM 1934 O O . LEU A 1 240 ? 1.605 8.248 -17.063 1.00 95.69 240 LEU A O 1
ATOM 1938 N N . GLN A 1 241 ? -0.354 7.238 -16.560 1.00 95.00 241 GLN A N 1
ATOM 1939 C CA . GLN A 1 241 ? -0.293 6.154 -17.551 1.00 95.00 241 GLN A CA 1
ATOM 1940 C C . GLN A 1 241 ? 1.091 5.474 -17.620 1.00 95.00 241 GLN A C 1
ATOM 1942 O O . GLN A 1 241 ? 1.719 5.451 -18.678 1.00 95.00 241 GLN A O 1
ATOM 1947 N N . PRO A 1 242 ? 1.615 4.959 -16.491 1.00 96.31 242 PRO A N 1
ATOM 1948 C CA . PRO A 1 242 ? 2.950 4.372 -16.461 1.00 96.31 242 PRO A CA 1
ATOM 1949 C C . PRO A 1 242 ? 3.009 3.063 -17.260 1.00 96.31 242 PRO A C 1
ATOM 1951 O O . PRO A 1 242 ? 2.061 2.277 -17.248 1.00 96.31 242 PRO A O 1
ATOM 1954 N N . ASP A 1 243 ? 4.160 2.784 -17.869 1.00 95.44 243 ASP A N 1
ATOM 1955 C CA . ASP A 1 243 ? 4.415 1.522 -18.575 1.00 95.44 243 ASP A CA 1
ATOM 1956 C C . ASP A 1 243 ? 4.614 0.357 -17.596 1.00 95.44 243 ASP A C 1
ATOM 1958 O O . ASP A 1 243 ? 4.224 -0.786 -17.853 1.00 95.44 243 ASP A O 1
ATOM 1962 N N . VAL A 1 244 ? 5.232 0.664 -16.452 1.00 95.75 244 VAL A N 1
ATOM 1963 C CA . VAL A 1 244 ? 5.540 -0.278 -15.376 1.00 95.75 244 VAL A CA 1
ATOM 1964 C C . VAL A 1 244 ? 5.155 0.331 -14.034 1.00 95.75 244 VAL A C 1
ATOM 1966 O O . VAL A 1 244 ? 5.459 1.489 -13.749 1.00 95.75 244 VAL A O 1
ATOM 1969 N N . VAL A 1 245 ? 4.553 -0.473 -13.161 1.00 95.75 245 VAL A N 1
ATOM 1970 C CA . VAL A 1 245 ? 4.245 -0.090 -11.781 1.00 95.75 245 VAL A CA 1
ATOM 1971 C C . VAL A 1 245 ? 4.915 -1.039 -10.799 1.00 95.75 245 VAL A C 1
ATOM 1973 O O . VAL A 1 245 ? 4.810 -2.257 -10.913 1.00 95.75 245 VAL A O 1
ATOM 1976 N N . ILE A 1 246 ? 5.583 -0.476 -9.798 1.00 95.38 246 ILE A N 1
ATOM 1977 C CA . ILE A 1 246 ? 6.204 -1.199 -8.694 1.00 95.38 246 ILE A CA 1
ATOM 1978 C C . ILE A 1 246 ? 5.477 -0.809 -7.416 1.00 95.38 246 ILE A C 1
ATOM 1980 O O . ILE A 1 246 ? 5.541 0.338 -6.985 1.00 95.38 246 ILE A O 1
ATOM 1984 N N . VAL A 1 247 ? 4.813 -1.768 -6.784 1.00 94.06 247 VAL A N 1
ATOM 1985 C CA . VAL A 1 247 ? 4.144 -1.566 -5.499 1.00 94.06 247 VAL A CA 1
ATOM 1986 C C . VAL A 1 247 ? 4.966 -2.238 -4.412 1.00 94.06 247 VAL A C 1
ATOM 1988 O O . VAL A 1 247 ? 5.171 -3.447 -4.470 1.00 94.06 247 VAL A O 1
ATOM 1991 N N . THR A 1 248 ? 5.444 -1.485 -3.428 1.00 93.50 248 THR A N 1
ATOM 1992 C CA . THR A 1 248 ? 6.174 -2.002 -2.259 1.00 93.50 248 THR A CA 1
ATOM 1993 C C . THR A 1 248 ? 5.273 -2.053 -1.026 1.00 93.50 248 THR A C 1
ATOM 1995 O O . THR A 1 248 ? 4.197 -1.460 -1.020 1.00 93.50 248 THR A O 1
ATOM 1998 N N . GLU A 1 249 ? 5.691 -2.789 0.013 1.00 91.44 249 GLU A N 1
ATOM 1999 C CA . GLU A 1 249 ? 4.898 -3.001 1.242 1.00 91.44 249 GLU A CA 1
ATOM 2000 C C . GLU A 1 249 ? 3.466 -3.462 0.943 1.00 91.44 249 GLU A C 1
ATOM 2002 O O . GLU A 1 249 ? 2.497 -2.958 1.507 1.00 91.44 249 GLU A O 1
ATOM 2007 N N . THR A 1 250 ? 3.302 -4.419 0.032 1.00 90.31 250 THR A N 1
ATOM 2008 C CA . THR A 1 250 ? 1.967 -4.949 -0.275 1.00 90.31 250 THR A CA 1
ATOM 2009 C C . THR A 1 250 ? 1.398 -5.735 0.903 1.00 90.31 250 THR A C 1
ATOM 2011 O O . THR A 1 250 ? 0.186 -5.735 1.107 1.00 90.31 250 THR A O 1
ATOM 2014 N N . ARG A 1 251 ? 2.272 -6.369 1.701 1.00 89.56 251 ARG A N 1
ATOM 2015 C CA . ARG A 1 251 ? 1.950 -7.149 2.909 1.00 89.56 251 ARG A CA 1
ATOM 2016 C C . ARG A 1 251 ? 0.922 -8.261 2.665 1.00 89.56 251 ARG A C 1
ATOM 2018 O O . ARG A 1 251 ? 0.239 -8.700 3.584 1.00 89.56 251 ARG A O 1
ATOM 2025 N N . LEU A 1 252 ? 0.834 -8.727 1.419 1.00 85.19 252 LEU A N 1
ATOM 2026 C CA . LEU A 1 252 ? -0.031 -9.821 0.991 1.00 85.19 252 LEU A CA 1
ATOM 2027 C C . LEU A 1 252 ? 0.797 -11.064 0.665 1.00 85.19 252 LEU A C 1
ATOM 2029 O O . LEU A 1 252 ? 1.863 -10.979 0.047 1.00 85.19 252 LEU A O 1
ATOM 2033 N N . GLU A 1 253 ? 0.291 -12.226 1.073 1.00 74.62 253 GLU A N 1
ATOM 2034 C CA . GLU A 1 253 ? 0.793 -13.519 0.611 1.00 74.62 253 GLU A CA 1
ATOM 2035 C C . GLU A 1 253 ? 0.253 -13.791 -0.805 1.00 74.62 253 GLU A C 1
ATOM 2037 O O . GLU A 1 253 ? -0.884 -13.440 -1.126 1.00 74.62 253 GLU A O 1
ATOM 2042 N N . ALA A 1 254 ? 1.061 -14.398 -1.682 1.00 59.00 254 ALA A N 1
ATOM 2043 C CA . ALA A 1 254 ? 0.732 -14.536 -3.107 1.00 59.00 254 ALA A CA 1
ATOM 2044 C C . ALA A 1 254 ? -0.472 -15.448 -3.398 1.00 59.00 254 ALA A C 1
ATOM 2046 O O . ALA A 1 254 ? -0.914 -15.520 -4.543 1.00 59.00 254 ALA A O 1
ATOM 2047 N N . LEU A 1 255 ? -0.985 -16.159 -2.391 1.00 49.03 255 LEU A N 1
ATOM 2048 C CA . LEU A 1 255 ? -1.875 -17.290 -2.603 1.00 49.03 255 LEU A CA 1
ATOM 2049 C C . LEU A 1 255 ? -3.343 -16.938 -2.856 1.00 49.03 255 LEU A C 1
ATOM 2051 O O . LEU A 1 255 ? -4.025 -17.819 -3.354 1.00 49.03 255 LEU A O 1
ATOM 2055 N N . ASN A 1 256 ? -3.854 -15.728 -2.574 1.00 45.69 256 ASN A N 1
ATOM 2056 C CA . ASN A 1 256 ? -5.320 -15.548 -2.583 1.00 45.69 256 ASN A CA 1
ATOM 2057 C C . ASN A 1 256 ? -5.893 -14.132 -2.801 1.00 45.69 256 ASN A C 1
ATOM 2059 O O . ASN A 1 256 ? -6.935 -13.822 -2.237 1.00 45.69 256 ASN A O 1
ATOM 2063 N N . THR A 1 257 ? -5.319 -13.264 -3.641 1.00 49.16 257 THR A N 1
ATOM 2064 C CA . THR A 1 257 ? -6.032 -12.020 -4.026 1.00 49.16 257 THR A CA 1
ATOM 2065 C C . THR A 1 257 ? -5.657 -11.537 -5.428 1.00 49.16 257 THR A C 1
ATOM 2067 O O . THR A 1 257 ? -4.924 -10.564 -5.590 1.00 49.16 257 THR A O 1
ATOM 2070 N N . LEU A 1 258 ? -6.168 -12.219 -6.456 1.00 49.34 258 LEU A N 1
ATOM 2071 C CA . LEU A 1 258 ? -6.210 -11.716 -7.841 1.00 49.34 258 LEU A CA 1
ATOM 2072 C C . LEU A 1 258 ? -7.603 -11.183 -8.240 1.00 49.34 258 LEU A C 1
ATOM 2074 O O . LEU A 1 258 ? -7.829 -10.855 -9.400 1.00 49.34 258 LEU A O 1
ATOM 2078 N N . GLU A 1 259 ? -8.520 -11.062 -7.280 1.00 47.47 259 GLU A N 1
ATOM 2079 C CA . GLU A 1 259 ? -9.902 -10.590 -7.468 1.00 47.47 259 GLU A CA 1
ATOM 2080 C C . GLU A 1 259 ? -10.096 -9.098 -7.117 1.00 47.47 259 GLU A C 1
ATOM 2082 O O . GLU A 1 259 ? -11.203 -8.653 -6.823 1.00 47.47 259 GLU A O 1
ATOM 2087 N N . PRO A 1 260 ? -9.036 -8.273 -7.188 1.00 45.41 260 PRO A N 1
ATOM 2088 C CA . PRO A 1 260 ? -9.242 -7.012 -7.888 1.00 45.41 260 PRO A CA 1
ATOM 2089 C C . PRO A 1 260 ? -8.058 -6.686 -8.805 1.00 45.41 260 PRO A C 1
ATOM 2091 O O . PRO A 1 260 ? -7.364 -5.691 -8.617 1.00 45.41 260 PRO A O 1
ATOM 2094 N N . ARG A 1 261 ? -7.875 -7.454 -9.887 1.00 50.66 261 ARG A N 1
ATOM 2095 C CA . ARG A 1 261 ? -7.213 -6.954 -11.114 1.00 50.66 261 ARG A CA 1
ATOM 2096 C C . ARG A 1 261 ? -8.084 -5.899 -11.827 1.00 50.66 261 ARG A C 1
ATOM 2098 O O . ARG A 1 261 ? -8.262 -5.934 -13.037 1.00 50.66 261 ARG A O 1
ATOM 2105 N N . GLN A 1 262 ? -8.645 -4.946 -11.081 1.00 45.53 262 GLN A N 1
ATOM 2106 C CA . GLN A 1 262 ? -9.399 -3.816 -11.634 1.00 45.53 262 GLN A CA 1
ATOM 2107 C C . GLN A 1 262 ? -8.482 -2.713 -12.186 1.00 45.53 262 GLN A C 1
ATOM 2109 O O . GLN A 1 262 ? -8.961 -1.666 -12.607 1.00 45.53 262 GLN A O 1
ATOM 2114 N N . SER A 1 263 ? -7.169 -2.945 -12.268 1.00 51.00 263 SER A N 1
ATOM 2115 C CA . SER A 1 263 ? -6.330 -2.219 -13.214 1.00 51.00 263 SER A CA 1
ATOM 2116 C C . SER A 1 263 ? -6.506 -2.849 -14.596 1.00 51.00 263 SER A C 1
ATOM 2118 O O . SER A 1 263 ? -5.739 -3.729 -14.983 1.00 51.00 263 SER A O 1
ATOM 2120 N N . ILE A 1 264 ? -7.505 -2.377 -15.347 1.00 55.97 264 ILE A N 1
ATOM 2121 C CA . ILE A 1 264 ? -7.776 -2.767 -16.749 1.00 55.97 264 ILE A CA 1
ATOM 2122 C C . ILE A 1 264 ? -6.511 -2.634 -17.632 1.00 55.97 264 ILE A C 1
ATOM 2124 O O . ILE A 1 264 ? -6.419 -3.236 -18.696 1.00 55.97 264 ILE A O 1
ATOM 2128 N N . HIS A 1 265 ? -5.511 -1.875 -17.172 1.00 77.94 265 HIS A N 1
ATOM 2129 C CA . HIS A 1 265 ? -4.319 -1.505 -17.927 1.00 77.94 265 HIS A CA 1
ATOM 2130 C C . HIS A 1 265 ? -3.102 -2.434 -17.779 1.00 77.94 265 HIS A C 1
ATOM 2132 O O . HIS A 1 265 ? -2.208 -2.342 -18.617 1.00 77.94 265 HIS A O 1
ATOM 2138 N N . PHE A 1 266 ? -3.041 -3.316 -16.770 1.00 89.06 266 PHE A N 1
ATOM 2139 C CA . PHE A 1 266 ? -1.887 -4.210 -16.560 1.00 89.06 266 PHE A CA 1
ATOM 2140 C C . PHE A 1 266 ? -2.317 -5.674 -16.629 1.00 89.06 266 PHE A C 1
ATOM 2142 O O . PHE A 1 266 ? -3.016 -6.173 -15.747 1.00 89.06 266 PHE A O 1
ATOM 2149 N N . ASP A 1 267 ? -1.884 -6.364 -17.679 1.00 89.38 267 ASP A N 1
ATOM 2150 C CA . ASP A 1 267 ? -2.220 -7.767 -17.937 1.00 89.38 267 ASP A CA 1
ATOM 2151 C C . ASP A 1 267 ? -1.212 -8.747 -17.314 1.00 89.38 267 ASP A C 1
ATOM 2153 O O . ASP A 1 267 ? -1.494 -9.942 -17.184 1.00 89.38 267 ASP A O 1
ATOM 2157 N N . SER A 1 268 ? -0.054 -8.238 -16.892 1.00 90.81 268 SER A N 1
ATOM 2158 C CA . SER A 1 268 ? 1.090 -9.038 -16.482 1.00 90.81 268 SER A CA 1
ATOM 2159 C C . SER A 1 268 ? 1.660 -8.575 -15.149 1.00 90.81 268 SER A C 1
ATOM 2161 O O . SER A 1 268 ? 1.624 -7.393 -14.797 1.00 90.81 268 SER A O 1
ATOM 2163 N N . SER A 1 269 ? 2.179 -9.534 -14.377 1.00 90.50 269 SER A N 1
ATOM 2164 C CA . SER A 1 269 ? 2.681 -9.266 -13.032 1.00 90.50 269 SER A CA 1
ATOM 2165 C C . SER A 1 269 ? 3.772 -10.233 -12.570 1.00 90.50 269 SER A C 1
ATOM 2167 O O . SER A 1 269 ? 3.695 -11.431 -12.840 1.00 90.50 269 SER A O 1
ATOM 2169 N N . LEU 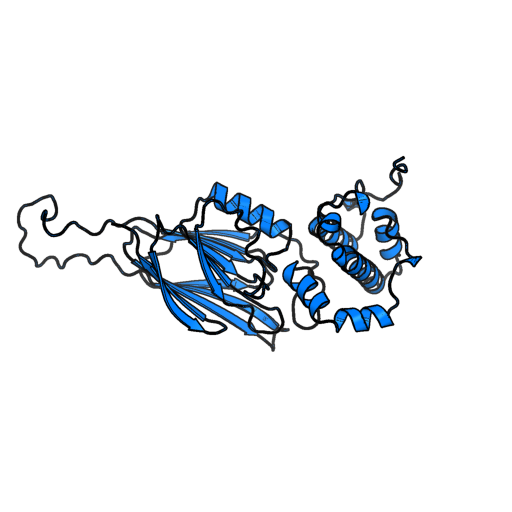A 1 270 ? 4.713 -9.737 -11.766 1.00 90.06 270 LEU A N 1
ATOM 2170 C CA . LEU A 1 270 ? 5.620 -10.522 -10.929 1.00 90.06 270 LEU A CA 1
ATOM 2171 C C . LEU A 1 270 ? 5.422 -10.114 -9.474 1.00 90.06 270 LEU A C 1
ATOM 2173 O O . LEU A 1 270 ? 5.225 -8.941 -9.165 1.00 90.06 270 LEU A O 1
ATOM 2177 N N . THR A 1 271 ? 5.509 -11.084 -8.571 1.00 86.81 271 THR A N 1
ATOM 2178 C CA . THR A 1 271 ? 5.336 -10.838 -7.140 1.00 86.81 271 THR A CA 1
ATOM 2179 C C . THR A 1 271 ? 6.539 -11.328 -6.345 1.00 86.81 271 THR A C 1
ATOM 2181 O O . THR A 1 271 ? 7.110 -12.391 -6.605 1.00 86.81 271 THR A O 1
ATOM 2184 N N . ILE A 1 272 ? 6.936 -10.554 -5.345 1.00 85.50 272 ILE A N 1
ATOM 2185 C CA . ILE A 1 272 ? 7.741 -11.034 -4.227 1.00 85.50 272 ILE A CA 1
ATOM 2186 C C . ILE A 1 272 ? 6.783 -11.107 -3.048 1.00 85.50 272 ILE A C 1
ATOM 2188 O O . ILE A 1 272 ? 6.150 -10.109 -2.708 1.00 85.50 272 ILE A O 1
ATOM 2192 N N . GLU A 1 273 ? 6.642 -12.286 -2.459 1.00 80.06 273 GLU A N 1
ATOM 2193 C CA . GLU A 1 273 ? 5.838 -12.464 -1.251 1.00 80.06 273 GLU A CA 1
ATOM 2194 C C . GLU A 1 273 ? 6.463 -11.716 -0.078 1.00 80.06 273 GLU A C 1
ATOM 2196 O O . GLU A 1 273 ? 7.684 -11.598 -0.012 1.00 80.06 273 GLU A O 1
ATOM 2201 N N . SER A 1 274 ? 5.628 -11.250 0.852 1.00 69.25 274 SER A N 1
ATOM 2202 C CA . SER A 1 274 ? 6.052 -10.682 2.135 1.00 69.25 274 SER A CA 1
ATOM 2203 C C . SER A 1 274 ? 6.806 -11.745 2.952 1.00 69.25 274 SER A C 1
ATOM 2205 O O . SER A 1 274 ? 6.175 -12.601 3.573 1.00 69.25 274 SER A O 1
ATOM 2207 N N . PRO A 1 275 ? 8.153 -11.746 2.972 1.00 61.50 275 PRO A N 1
ATOM 2208 C CA . PRO A 1 275 ? 8.917 -12.923 3.374 1.00 61.50 275 PRO A CA 1
ATOM 2209 C C . PRO A 1 275 ? 9.168 -12.997 4.888 1.00 61.50 275 PRO A C 1
ATOM 2211 O O . PRO A 1 275 ? 9.725 -13.988 5.363 1.00 61.50 275 PRO A O 1
ATOM 2214 N N . LEU A 1 276 ? 8.845 -11.938 5.641 1.00 66.44 276 LEU A N 1
ATOM 2215 C CA . LEU A 1 276 ? 9.239 -11.761 7.039 1.00 66.44 276 LEU A CA 1
ATOM 2216 C C . LEU A 1 276 ? 8.093 -11.148 7.845 1.00 66.44 276 LEU A C 1
ATOM 2218 O O . LEU A 1 276 ? 7.903 -9.945 7.767 1.00 66.44 276 LEU A O 1
ATOM 2222 N N . ASN A 1 277 ? 7.380 -11.940 8.652 1.00 68.56 277 ASN A N 1
ATOM 2223 C CA . ASN A 1 277 ? 6.460 -11.449 9.693 1.00 68.56 277 ASN A CA 1
ATOM 2224 C C . ASN A 1 277 ? 5.540 -10.296 9.236 1.00 68.56 277 ASN A C 1
ATOM 2226 O O . ASN A 1 277 ? 5.497 -9.262 9.895 1.00 68.56 277 ASN A O 1
ATOM 2230 N N . PHE A 1 278 ? 4.842 -10.463 8.106 1.00 78.88 278 PHE A N 1
ATOM 2231 C CA . PHE A 1 278 ? 3.909 -9.470 7.533 1.00 78.88 278 PHE A CA 1
ATOM 2232 C C . PHE A 1 278 ? 4.544 -8.209 6.915 1.00 78.88 278 PHE A C 1
ATOM 2234 O O . PHE A 1 278 ? 3.819 -7.303 6.508 1.00 78.88 278 PHE A O 1
ATOM 2241 N N . PHE A 1 279 ? 5.876 -8.138 6.816 1.00 82.31 279 PHE A N 1
ATOM 2242 C CA . PHE A 1 279 ? 6.590 -7.006 6.227 1.00 82.31 279 PHE A CA 1
ATOM 2243 C C . PHE A 1 279 ? 6.975 -7.213 4.767 1.00 82.31 279 PHE A C 1
ATOM 2245 O O . PHE A 1 279 ? 7.480 -8.267 4.364 1.00 82.31 279 PHE A O 1
ATOM 2252 N N . GLY A 1 280 ? 6.884 -6.120 4.010 1.00 84.75 280 GLY A N 1
ATOM 2253 C CA . GLY A 1 280 ? 7.337 -6.066 2.634 1.00 84.75 280 GLY A CA 1
ATOM 2254 C C . GLY A 1 280 ? 6.303 -6.631 1.676 1.00 84.75 280 GLY A C 1
ATOM 2255 O O . GLY A 1 280 ? 5.134 -6.253 1.703 1.00 84.75 280 GLY A O 1
ATOM 2256 N N . GLY A 1 281 ? 6.761 -7.494 0.780 1.00 87.56 281 GLY A N 1
ATOM 2257 C CA . GLY A 1 281 ? 6.011 -7.844 -0.413 1.00 87.56 281 GLY A CA 1
ATOM 2258 C C . GLY A 1 281 ? 6.172 -6.774 -1.492 1.00 87.56 281 GLY A C 1
ATOM 2259 O O . GLY A 1 281 ? 6.330 -5.580 -1.216 1.00 87.56 281 GLY A O 1
ATOM 2260 N N . THR A 1 282 ? 6.208 -7.220 -2.740 1.00 89.81 282 THR A N 1
ATOM 2261 C CA . THR A 1 282 ? 6.364 -6.338 -3.894 1.00 89.81 282 THR A CA 1
ATOM 2262 C C . THR A 1 282 ? 5.537 -6.860 -5.047 1.00 89.81 282 THR A C 1
ATOM 2264 O O . THR A 1 282 ? 5.603 -8.049 -5.362 1.00 89.81 282 THR A O 1
ATOM 2267 N N . TRP A 1 283 ? 4.788 -5.978 -5.694 1.00 91.69 283 TRP A N 1
ATOM 2268 C CA . TRP A 1 283 ? 4.187 -6.249 -6.991 1.00 91.69 283 TRP A CA 1
ATOM 2269 C C . TRP A 1 283 ? 4.923 -5.472 -8.062 1.00 91.69 283 TRP A C 1
ATOM 2271 O O . TRP A 1 283 ? 5.297 -4.320 -7.869 1.00 91.69 283 TRP A O 1
ATOM 2281 N N . PHE A 1 284 ? 5.123 -6.122 -9.191 1.00 92.69 284 PHE A N 1
ATOM 2282 C CA . PHE A 1 284 ? 5.686 -5.540 -10.389 1.00 92.69 284 PHE A CA 1
ATOM 2283 C C . PHE A 1 284 ? 4.665 -5.777 -11.494 1.00 92.69 284 PHE A C 1
ATOM 2285 O O . PHE A 1 284 ? 4.407 -6.931 -11.819 1.00 92.69 284 PHE A O 1
ATOM 2292 N N . LEU A 1 285 ? 4.040 -4.720 -12.001 1.00 93.75 285 LEU A N 1
ATOM 2293 C CA . LEU A 1 285 ? 2.891 -4.758 -12.907 1.00 93.75 285 LEU A CA 1
ATOM 2294 C C . LEU A 1 285 ? 3.258 -4.051 -14.212 1.00 93.75 285 LEU A C 1
ATOM 2296 O O . LEU A 1 285 ? 3.948 -3.035 -14.174 1.00 93.75 285 LEU A O 1
ATOM 2300 N N . TRP A 1 286 ? 2.820 -4.576 -15.352 1.00 94.69 286 TRP A N 1
ATOM 2301 C CA . TRP A 1 286 ? 3.051 -3.945 -16.655 1.00 94.69 286 TRP A CA 1
ATOM 2302 C C . TRP A 1 286 ? 2.011 -4.397 -17.682 1.00 94.69 286 TRP A C 1
ATOM 2304 O O . TRP A 1 286 ? 1.267 -5.356 -17.458 1.00 94.69 286 TRP A O 1
ATOM 2314 N N . ASN A 1 287 ? 1.966 -3.683 -18.805 1.00 92.00 287 ASN A N 1
ATOM 2315 C CA . ASN A 1 287 ? 1.223 -4.090 -19.989 1.00 92.00 287 ASN A CA 1
ATOM 2316 C C . ASN A 1 287 ? 2.169 -4.825 -20.946 1.00 92.00 287 ASN A C 1
ATOM 2318 O O . ASN A 1 287 ? 3.120 -4.227 -21.456 1.00 92.00 287 ASN A O 1
ATOM 2322 N N . SER A 1 288 ? 1.920 -6.112 -21.186 1.00 92.06 288 SER A N 1
ATOM 2323 C CA . SER A 1 288 ? 2.775 -6.958 -22.024 1.00 92.06 288 SER A CA 1
ATOM 2324 C C . SER A 1 288 ? 2.847 -6.517 -23.485 1.00 92.06 288 SER A C 1
ATOM 2326 O O . SER A 1 288 ? 3.812 -6.856 -24.168 1.00 92.06 288 SER A O 1
ATOM 2328 N N . PHE A 1 289 ? 1.875 -5.725 -23.950 1.00 89.94 289 PHE A N 1
ATOM 2329 C CA . PHE A 1 289 ? 1.897 -5.115 -25.276 1.00 89.94 289 PHE A CA 1
ATOM 2330 C C . PHE A 1 289 ? 2.931 -3.985 -25.379 1.00 89.94 289 PHE A C 1
ATOM 2332 O O . PHE A 1 289 ? 3.576 -3.832 -26.413 1.00 89.94 289 PHE A O 1
ATOM 2339 N N . ASN A 1 290 ? 3.119 -3.217 -24.301 1.00 90.31 290 ASN A N 1
ATOM 2340 C CA . ASN A 1 290 ? 4.009 -2.053 -24.287 1.00 90.31 290 ASN A CA 1
ATOM 2341 C C . ASN A 1 290 ? 5.430 -2.399 -23.847 1.00 90.31 290 ASN A C 1
ATOM 2343 O O . ASN A 1 290 ? 6.363 -1.676 -24.177 1.00 90.31 290 ASN A O 1
ATOM 2347 N N . VAL A 1 291 ? 5.601 -3.449 -23.041 1.00 93.44 291 VAL A N 1
ATOM 2348 C CA . VAL A 1 291 ? 6.879 -3.762 -22.400 1.00 93.44 291 VAL A CA 1
ATOM 2349 C C . VAL A 1 291 ? 7.038 -5.268 -22.216 1.00 93.44 291 VAL A C 1
ATOM 2351 O O . VAL A 1 291 ? 6.166 -5.942 -21.668 1.00 93.44 291 VAL A O 1
ATOM 2354 N N . ALA A 1 292 ? 8.206 -5.798 -22.576 1.00 94.44 292 ALA A N 1
ATOM 2355 C CA . ALA A 1 292 ? 8.591 -7.172 -22.280 1.00 94.44 292 ALA A CA 1
ATOM 2356 C C . ALA A 1 292 ? 9.489 -7.229 -21.035 1.00 94.44 292 ALA A C 1
ATOM 2358 O O . ALA A 1 292 ? 10.616 -6.728 -21.033 1.00 94.44 292 ALA A O 1
ATOM 2359 N N . VAL A 1 293 ? 9.008 -7.890 -19.982 1.00 94.44 293 VAL A N 1
ATOM 2360 C CA . VAL A 1 293 ? 9.718 -8.027 -18.702 1.00 94.44 293 VAL A CA 1
ATOM 2361 C C . VAL A 1 293 ? 10.161 -9.472 -18.510 1.00 94.44 293 VAL A C 1
ATOM 2363 O O . VAL A 1 293 ? 9.344 -10.390 -18.512 1.00 94.44 293 VAL A O 1
ATOM 2366 N N . GLN A 1 294 ? 11.460 -9.677 -18.303 1.00 94.44 294 GLN A N 1
ATOM 2367 C CA . GLN A 1 294 ? 12.048 -10.990 -18.045 1.00 94.44 294 GLN A CA 1
ATOM 2368 C C . GLN A 1 294 ? 12.680 -11.026 -16.647 1.00 94.44 294 GLN A C 1
ATOM 2370 O O . GLN A 1 294 ? 13.578 -10.229 -16.361 1.00 94.44 294 GLN A O 1
ATOM 2375 N N . PRO A 1 295 ? 12.250 -11.926 -15.744 1.00 92.06 295 PRO A N 1
ATOM 2376 C CA . PRO A 1 295 ? 12.901 -12.083 -14.451 1.00 92.06 295 PRO A CA 1
ATOM 2377 C C . PRO A 1 295 ? 14.297 -12.692 -14.634 1.00 92.06 295 PRO A C 1
ATOM 2379 O O . PRO A 1 295 ? 14.447 -13.780 -15.177 1.00 92.06 295 PRO A O 1
ATOM 2382 N N . VAL A 1 296 ? 15.322 -11.998 -14.141 1.00 91.50 296 VAL A N 1
ATOM 2383 C CA . VAL A 1 296 ? 16.721 -12.459 -14.156 1.00 91.50 296 VAL A CA 1
ATOM 2384 C C . VAL A 1 296 ? 17.055 -13.189 -12.856 1.00 91.50 296 VAL A C 1
ATOM 2386 O O . VAL A 1 296 ? 17.688 -14.239 -12.867 1.00 91.50 296 VAL A O 1
ATOM 2389 N N . HIS A 1 297 ? 16.619 -12.644 -11.717 1.00 87.25 297 HIS A N 1
ATOM 2390 C CA . HIS A 1 297 ? 16.820 -13.250 -10.402 1.00 87.25 297 HIS A CA 1
ATOM 2391 C C . HIS A 1 297 ? 15.582 -13.043 -9.534 1.00 87.25 297 HIS A C 1
ATOM 2393 O O . HIS A 1 297 ? 15.070 -11.930 -9.444 1.00 87.25 297 HIS A O 1
ATOM 2399 N N . ARG A 1 298 ? 15.143 -14.094 -8.834 1.00 86.56 298 ARG A N 1
ATOM 2400 C CA . ARG A 1 298 ? 14.068 -14.017 -7.838 1.00 86.56 298 ARG A CA 1
ATOM 2401 C C . ARG A 1 298 ? 14.507 -14.721 -6.561 1.00 86.56 298 ARG A C 1
ATOM 2403 O O . ARG A 1 298 ? 14.802 -15.912 -6.564 1.00 86.56 298 ARG A O 1
ATOM 2410 N N . ARG A 1 299 ? 14.573 -13.972 -5.466 1.00 84.81 299 ARG A N 1
ATOM 2411 C CA . ARG A 1 299 ? 14.782 -14.474 -4.101 1.00 84.81 299 ARG A CA 1
ATOM 2412 C C . ARG A 1 299 ? 13.744 -13.826 -3.189 1.00 84.81 299 ARG A C 1
ATOM 2414 O O . ARG A 1 299 ? 13.091 -12.867 -3.584 1.00 84.81 299 ARG A O 1
ATOM 2421 N N . LYS A 1 300 ? 13.637 -14.303 -1.947 1.00 81.44 300 LYS A N 1
ATOM 2422 C CA . LYS A 1 300 ? 12.657 -13.810 -0.959 1.00 81.44 300 LYS A CA 1
ATOM 2423 C C . LYS A 1 300 ? 12.620 -12.281 -0.803 1.00 81.44 300 LYS A C 1
ATOM 2425 O O . LYS A 1 300 ? 11.587 -11.749 -0.448 1.00 81.44 300 LYS A O 1
ATOM 2430 N N . GLN A 1 301 ? 13.731 -11.588 -1.045 1.00 85.75 301 GLN A N 1
ATOM 2431 C CA . GLN A 1 301 ? 13.886 -10.149 -0.798 1.00 85.75 301 GLN A CA 1
ATOM 2432 C C . GLN A 1 301 ? 14.458 -9.378 -1.996 1.00 85.75 301 GLN A C 1
ATOM 2434 O O . GLN A 1 301 ? 14.840 -8.220 -1.864 1.00 85.75 301 GLN A O 1
ATOM 2439 N N . LEU A 1 302 ? 14.601 -10.038 -3.145 1.00 88.75 302 LEU A N 1
ATOM 2440 C CA . LEU A 1 302 ? 15.284 -9.493 -4.314 1.00 88.75 302 LEU A CA 1
ATOM 2441 C C . LEU A 1 302 ? 14.550 -9.949 -5.568 1.00 88.75 302 LEU A C 1
ATOM 2443 O O . LEU A 1 302 ? 14.411 -11.153 -5.800 1.00 88.75 302 LEU A O 1
ATOM 2447 N N . LEU A 1 303 ? 14.177 -8.990 -6.402 1.00 90.62 303 LEU A N 1
ATOM 2448 C CA . LEU A 1 303 ? 13.723 -9.220 -7.763 1.00 90.62 303 LEU A CA 1
ATOM 2449 C C . LEU A 1 303 ? 14.597 -8.405 -8.706 1.00 90.62 303 LEU A C 1
ATOM 2451 O O . LEU A 1 303 ? 14.609 -7.182 -8.642 1.00 90.62 303 LEU A O 1
ATOM 2455 N N . GLY A 1 304 ? 15.333 -9.092 -9.569 1.00 93.19 304 GLY A N 1
ATOM 2456 C CA . GLY A 1 304 ? 16.023 -8.488 -10.699 1.00 93.19 304 GLY A CA 1
ATOM 2457 C C . GLY A 1 304 ? 15.267 -8.817 -11.975 1.00 93.19 304 GLY A C 1
ATOM 2458 O O . GLY A 1 304 ? 15.037 -9.994 -12.253 1.00 93.19 304 GLY A O 1
ATOM 2459 N N . THR A 1 305 ? 14.911 -7.804 -12.750 1.00 95.06 305 THR A N 1
ATOM 2460 C CA . THR A 1 305 ? 14.232 -7.925 -14.039 1.00 95.06 305 THR A CA 1
ATOM 2461 C C . THR A 1 305 ? 15.015 -7.213 -15.126 1.00 95.06 305 THR A C 1
ATOM 2463 O O . THR A 1 305 ? 15.714 -6.225 -14.901 1.00 95.06 305 THR A O 1
ATOM 2466 N N . GLU A 1 306 ? 14.868 -7.719 -16.334 1.00 95.44 306 GLU A N 1
ATOM 2467 C CA . GLU A 1 306 ? 15.308 -7.073 -17.550 1.00 95.44 306 GLU A CA 1
ATOM 2468 C C . GLU A 1 306 ? 14.075 -6.618 -18.323 1.00 95.44 306 GLU A C 1
ATOM 2470 O O . GLU A 1 306 ? 13.133 -7.387 -18.507 1.00 95.44 306 GLU A O 1
ATOM 2475 N N . ILE A 1 307 ? 14.068 -5.350 -18.710 1.00 94.12 307 ILE A N 1
ATOM 2476 C CA . ILE A 1 307 ? 12.953 -4.688 -19.372 1.00 94.12 307 ILE A CA 1
ATOM 2477 C C . ILE A 1 307 ? 13.397 -4.387 -20.795 1.00 94.12 307 ILE A C 1
ATOM 2479 O O . ILE A 1 307 ? 14.433 -3.751 -20.989 1.00 94.12 307 ILE A O 1
ATOM 2483 N N . ASN A 1 308 ? 12.628 -4.853 -21.771 1.00 92.69 308 ASN A N 1
ATOM 2484 C CA . ASN A 1 308 ? 12.842 -4.588 -23.187 1.00 92.69 308 ASN A CA 1
ATOM 2485 C C . ASN A 1 308 ? 11.604 -3.874 -23.730 1.00 92.69 308 ASN A C 1
ATOM 2487 O O . ASN A 1 308 ? 10.479 -4.292 -23.446 1.00 92.69 308 ASN A O 1
ATOM 2491 N N . LEU A 1 309 ? 11.820 -2.808 -24.490 1.00 88.38 309 LEU A N 1
ATOM 2492 C CA . LEU A 1 309 ? 10.746 -2.079 -25.154 1.00 88.38 309 LEU A CA 1
ATOM 2493 C C . LEU A 1 309 ? 10.534 -2.663 -26.560 1.00 88.38 309 LEU A C 1
ATOM 2495 O O . LEU A 1 309 ? 11.505 -3.129 -27.167 1.00 88.38 309 LEU A O 1
ATOM 2499 N N . PRO A 1 310 ? 9.281 -2.738 -27.039 1.00 81.19 310 PRO A N 1
ATOM 2500 C CA . PRO A 1 310 ? 8.971 -3.260 -28.358 1.00 81.19 310 PRO A CA 1
ATOM 2501 C C . PRO A 1 310 ? 9.663 -2.419 -29.432 1.00 81.19 310 PRO A C 1
ATOM 2503 O O . PRO A 1 310 ? 9.830 -1.208 -29.278 1.00 81.19 310 PRO A O 1
ATOM 2506 N N . ASN A 1 311 ? 10.072 -3.102 -30.503 1.00 61.97 311 ASN A N 1
ATOM 2507 C CA . ASN A 1 311 ? 10.503 -2.451 -31.736 1.00 61.97 311 ASN A CA 1
ATOM 2508 C C . ASN A 1 311 ? 9.290 -1.869 -32.457 1.00 61.97 311 ASN A C 1
ATOM 2510 O O . ASN A 1 311 ? 8.262 -2.579 -32.520 1.00 61.97 311 ASN A O 1
#

Secondary structure (DSSP, 8-state):
-PPPP-TTPPPGGGS-HHHHHHHHHHHHHHT--TTT--GGG-HHHHH-TTHHHHHHHHHHHHHHT-SS---HHHHHHHHHT--GGGSPPHHHHHHHTT-HHHHHHHHHTT-EETTTTEE--S----EEEEEEPPSEEEEEEEETTS-EEEEEEPPSBSEEEEEEEEEEETTTTTEEEEEEEEEEPPP----TTS---S-SS--TTSPPP--B--EEEEEE-SSTT-HHHHHHHHHHHHHH--SEEEEE-----TTS--TT---TT--EEEEE---BTTB--EEEEE-TTT-EEEEEEEETTEEEEEEE---

Foldseek 3Di:
DDDDQDPDQDDLVVDDPLLNLLQVLCCQQQVHDPQHDANVPRPNCVVPVLVLLVLLVSLVVSCVVDPPNPNSSVSSCSRHVSDPVPRDDPVVVVVLCVDLVSLLVCQQQLQADFDPGDGLSDDQDEAEEEDEDEAAKDKDKDKLSHFYKYKYKYDFAQKKKKKWFKDFDVVVRRTIMIMIMIHTHDQPPDPPPPPPPVDPAPPPVDHRRGTDMAIEMEGEQSHLVHNVSVVCVVVCCVVPVGQKYKYKSNLDAPPDDPVPPVVPAWPDWDKQGQLPSSGIIMIMTGHCVAKDKDFPDDDNGMTMIMIGGDD

Sequence (311 aa):
MSEPLPANLPPRNTLAQSTQRYISLLETQLSIAYPTENLEHSSQLNRDPVLKLVVSLIIVISNRSCPSGEDYSQLLDEWLHFGLYELPSLHDYKEMVRDRSFLERLYQRGIVNFFLPVLALEELKEDYICLDVPIGFTTLELKGTGCQIIFIKTPPISKCKLTVTFTVDKNLKYSTTHRVQFMINHPKVFPENTEKVDSIEGSVWHPLPHCCPLHVLVINARGAIHPHFNHIFAQKTSELQPDVVIVTETRLEALNTLEPRQSIHFDSSLTIESPLNFFGGTWFLWNSFNVAVQPVHRRKQLLGTEINLPN

Organism: NCBI:txid93759

Radius of gyration: 24.06 Å; chains: 1; bounding box: 71×38×79 Å

pLDDT: mean 84.38, std 14.31, range [41.22, 98.0]